Protein AF-A0A0B2VD37-F1 (afdb_monomer_lite)

Foldseek 3Di:
DVVVVVVVVVVVVVVVVVCVVPPCPVVVVVVVVVVVVVVVVLVVVLVVLVVVLVVLCVVQVDDPLPDDLVVQLVPDPCSVVLVVLQVVLVVQCVVDVDPDGDPSSVVSVVVSVVSVVVSSVSSVVSSVCVVPRNVVSVVSNVVVVVVVVVVVVVVVVVVVVVVVVVVVVVVVVVVVVVVVVVVDDPPDDDDD

Organism: Toxocara canis (NCBI:txid6265)

InterPro domains:
  IPR027267 AH/BAR domain superfamily [G3DSA:1.20.1270.60] (1-185)
  IPR027267 AH/BAR domain superfamily [SSF103657] (36-184)
  IPR047165 Rho GTPase-activating protein 17/44/SH3BP1-like [PTHR14130] (9-172)

Structure (mmCIF, N/CA/C/O backbone):
data_AF-A0A0B2VD37-F1
#
_entry.id   AF-A0A0B2VD37-F1
#
loop_
_atom_site.group_PDB
_atom_site.id
_atom_site.type_symbol
_atom_site.label_atom_id
_atom_site.label_alt_id
_atom_site.label_comp_id
_atom_site.label_asym_id
_atom_site.label_entity_id
_atom_site.label_seq_id
_atom_site.pdbx_PDB_ins_code
_atom_site.Cartn_x
_atom_site.Cartn_y
_atom_site.Cartn_z
_atom_site.occupancy
_atom_site.B_iso_or_equiv
_atom_site.auth_seq_id
_atom_site.auth_comp_id
_atom_site.auth_asym_id
_atom_site.auth_atom_id
_atom_site.pdbx_PDB_m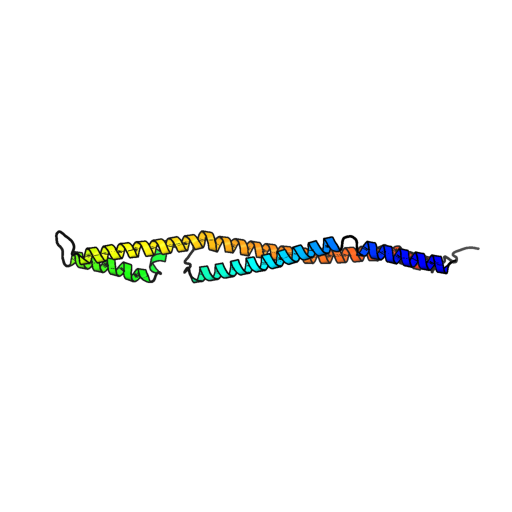odel_num
ATOM 1 N N . MET A 1 1 ? 30.884 21.328 -75.056 1.00 51.38 1 MET A N 1
ATOM 2 C CA . MET A 1 1 ? 29.891 20.364 -74.526 1.00 51.38 1 MET A CA 1
ATOM 3 C C . MET A 1 1 ? 30.209 19.920 -73.095 1.00 51.38 1 MET A C 1
ATOM 5 O O . MET A 1 1 ? 29.293 19.533 -72.379 1.00 51.38 1 MET A O 1
ATOM 9 N N . ASP A 1 2 ? 31.455 20.047 -72.631 1.00 56.50 2 ASP A N 1
ATOM 10 C CA . ASP A 1 2 ? 31.907 19.494 -71.341 1.00 56.50 2 ASP A CA 1
ATOM 11 C C . ASP A 1 2 ? 31.344 20.197 -70.099 1.00 56.50 2 ASP A C 1
ATOM 13 O O . ASP A 1 2 ? 30.906 19.528 -69.167 1.00 56.50 2 ASP A O 1
ATOM 17 N N . LYS A 1 3 ? 31.182 21.528 -70.127 1.00 59.38 3 LYS A N 1
ATOM 18 C CA . LYS A 1 3 ? 30.525 22.281 -69.034 1.00 59.38 3 LYS A CA 1
ATOM 19 C C . LYS A 1 3 ? 29.075 21.845 -68.781 1.00 59.38 3 LYS A C 1
ATOM 21 O O . LYS A 1 3 ? 28.573 21.933 -67.663 1.00 59.38 3 LYS A O 1
ATOM 26 N N . MET A 1 4 ? 28.392 21.368 -69.824 1.00 63.84 4 MET A N 1
ATOM 27 C CA . MET A 1 4 ? 27.010 20.896 -69.734 1.00 63.84 4 MET A CA 1
ATOM 28 C C . MET A 1 4 ? 26.947 19.485 -69.123 1.00 63.84 4 MET A C 1
ATOM 30 O O . MET A 1 4 ? 26.061 19.216 -68.314 1.00 63.84 4 MET A O 1
ATOM 34 N N . LYS A 1 5 ? 27.935 18.625 -69.422 1.00 66.88 5 LYS A N 1
ATOM 35 C CA . LYS A 1 5 ? 28.129 17.314 -68.775 1.00 66.88 5 LYS A CA 1
ATOM 36 C C . LYS A 1 5 ? 28.483 17.444 -67.289 1.00 66.88 5 LYS A C 1
ATOM 38 O O . LYS A 1 5 ? 27.872 16.761 -66.471 1.00 66.88 5 LYS A O 1
ATOM 43 N N . GLU A 1 6 ? 29.390 18.353 -66.926 1.00 72.06 6 GLU A N 1
ATOM 44 C CA . GLU A 1 6 ? 29.749 18.614 -65.522 1.00 72.06 6 GLU A CA 1
ATOM 45 C C . GLU A 1 6 ? 28.565 19.155 -64.708 1.00 72.06 6 GLU A C 1
ATOM 47 O O . GLU A 1 6 ? 28.334 18.736 -63.570 1.00 72.06 6 GLU A O 1
ATOM 52 N N . GLY A 1 7 ? 27.775 20.061 -65.296 1.00 75.62 7 GLY A N 1
ATOM 53 C CA . GLY A 1 7 ? 26.554 20.576 -64.677 1.00 75.62 7 GLY A CA 1
ATOM 54 C C . GLY A 1 7 ? 25.527 19.474 -64.409 1.00 75.62 7 GLY A C 1
ATOM 55 O O . GLY A 1 7 ? 24.930 19.440 -63.331 1.00 75.62 7 GLY A O 1
ATOM 56 N N . LEU A 1 8 ? 25.370 18.537 -65.350 1.00 73.62 8 LEU A N 1
ATOM 57 C CA . LEU A 1 8 ? 24.468 17.394 -65.213 1.00 73.62 8 LEU A CA 1
ATOM 58 C C . LEU A 1 8 ? 24.957 16.401 -64.147 1.00 73.62 8 LEU A C 1
ATOM 60 O O . LEU A 1 8 ? 24.166 15.985 -63.304 1.00 73.62 8 LEU A O 1
ATOM 64 N N . GLN A 1 9 ? 26.257 16.087 -64.117 1.00 75.44 9 GLN A N 1
ATOM 65 C CA . GLN A 1 9 ? 26.857 15.218 -63.096 1.00 75.44 9 GLN A CA 1
ATOM 66 C C . GLN A 1 9 ? 26.748 15.810 -61.687 1.00 75.44 9 GLN A C 1
ATOM 68 O O . GLN A 1 9 ? 26.396 15.098 -60.748 1.00 75.44 9 GLN A O 1
ATOM 73 N N . ARG A 1 10 ? 26.973 17.121 -61.520 1.00 76.62 10 ARG A N 1
ATOM 74 C CA . ARG A 1 10 ? 26.776 17.798 -60.225 1.00 76.62 10 ARG A CA 1
ATOM 75 C C . ARG A 1 10 ? 25.317 17.774 -59.776 1.00 76.62 10 ARG A C 1
ATOM 77 O O . ARG A 1 10 ? 25.055 17.680 -58.579 1.00 76.62 10 ARG A O 1
ATOM 84 N N . ARG A 1 11 ? 24.369 17.872 -60.711 1.00 76.19 11 ARG A N 1
ATOM 85 C CA . ARG A 1 11 ? 22.930 17.806 -60.414 1.00 76.19 11 ARG A CA 1
ATOM 86 C C . ARG A 1 11 ? 22.499 16.384 -60.052 1.00 76.19 11 ARG A C 1
ATOM 88 O O . ARG A 1 11 ? 21.752 16.221 -59.096 1.00 76.19 11 ARG A O 1
ATOM 95 N N . ALA A 1 12 ? 23.028 15.379 -60.750 1.00 75.06 12 ALA A N 1
ATOM 96 C CA . ALA A 1 12 ? 22.807 13.967 -60.453 1.00 75.06 12 ALA A CA 1
ATOM 97 C C . ALA A 1 12 ? 23.378 13.572 -59.080 1.00 75.06 12 ALA A C 1
ATOM 99 O O . ALA A 1 12 ? 22.664 12.957 -58.295 1.00 75.06 12 ALA A O 1
ATOM 100 N N . ARG A 1 13 ? 24.600 14.015 -58.737 1.00 71.75 13 ARG A N 1
ATOM 101 C CA . ARG A 1 13 ? 25.181 13.813 -57.394 1.00 71.75 13 ARG A CA 1
ATOM 102 C C . ARG A 1 13 ? 24.329 14.439 -56.293 1.00 71.75 13 ARG A C 1
ATOM 104 O O . ARG A 1 13 ? 23.979 13.748 -55.348 1.00 71.75 13 ARG A O 1
ATOM 111 N N . ARG A 1 14 ? 23.903 15.698 -56.448 1.00 73.56 14 ARG A N 1
ATOM 112 C CA . ARG A 1 14 ? 23.017 16.351 -55.463 1.00 73.56 14 ARG A CA 1
ATOM 113 C C . ARG A 1 14 ? 21.659 15.667 -55.338 1.00 73.56 14 ARG A C 1
ATOM 115 O O . ARG A 1 14 ? 21.093 15.616 -54.255 1.00 73.56 14 ARG A O 1
ATOM 122 N N . MET A 1 15 ? 21.116 15.150 -56.438 1.00 73.06 15 MET A N 1
ATOM 123 C CA . MET A 1 15 ? 19.856 14.408 -56.418 1.00 73.06 15 MET A CA 1
ATOM 124 C C . MET A 1 15 ? 20.016 13.054 -55.715 1.00 73.06 15 MET A C 1
ATOM 126 O O . MET A 1 15 ? 19.139 12.667 -54.951 1.00 73.06 15 MET A O 1
ATOM 130 N N . GLN A 1 16 ? 21.151 12.378 -55.908 1.00 68.31 16 GLN A N 1
ATOM 131 C CA . GLN A 1 16 ? 21.504 11.145 -55.207 1.00 68.31 16 GLN A CA 1
ATOM 132 C C . GLN A 1 16 ? 21.735 11.385 -53.707 1.00 68.31 16 GLN A C 1
ATOM 134 O O . GLN A 1 16 ? 21.207 10.634 -52.895 1.00 68.31 16 GLN A O 1
ATOM 139 N N . GLU A 1 17 ? 22.442 12.455 -53.333 1.00 68.62 17 GLU A N 1
ATOM 140 C CA . GLU A 1 17 ? 22.625 12.881 -51.938 1.00 68.62 17 GLU A CA 1
ATOM 141 C C . GLU A 1 17 ? 21.284 13.235 -51.283 1.00 68.62 17 GLU A C 1
ATOM 143 O O . GLU A 1 17 ? 21.004 12.780 -50.178 1.00 68.62 17 GLU A O 1
ATOM 148 N N . ASN A 1 18 ? 20.413 13.970 -51.982 1.00 64.88 18 ASN A N 1
ATOM 149 C CA . ASN A 1 18 ? 19.078 14.300 -51.484 1.00 64.88 18 ASN A CA 1
ATOM 150 C C . ASN A 1 18 ? 18.202 13.056 -51.328 1.00 64.88 18 ASN A C 1
ATOM 152 O O . ASN A 1 18 ? 17.505 12.953 -50.328 1.00 64.88 18 ASN A O 1
ATOM 156 N N . LEU A 1 19 ? 18.232 12.103 -52.265 1.00 58.97 19 LEU A N 1
ATOM 157 C CA . LEU A 1 19 ? 17.493 10.838 -52.154 1.00 58.97 19 LEU A CA 1
ATOM 158 C C . LEU A 1 19 ? 18.032 9.970 -51.009 1.00 58.97 19 LEU A C 1
ATOM 160 O O . LEU A 1 19 ? 17.251 9.438 -50.228 1.00 58.97 19 LEU A O 1
ATOM 164 N N . GLN A 1 20 ? 19.354 9.886 -50.840 1.00 60.81 20 GLN A N 1
ATOM 165 C CA . GLN A 1 20 ? 19.972 9.185 -49.709 1.00 60.81 20 GLN A CA 1
ATOM 166 C C . GLN A 1 20 ? 19.675 9.855 -48.363 1.00 60.81 20 GLN A C 1
ATOM 168 O O . GLN A 1 20 ? 19.572 9.165 -47.352 1.00 60.81 20 GLN A O 1
ATOM 173 N N . GLN A 1 21 ? 19.529 11.183 -48.338 1.00 57.88 21 GLN A N 1
ATOM 174 C CA . GLN A 1 21 ? 19.142 11.916 -47.138 1.00 57.88 21 GLN A CA 1
ATOM 175 C C . GLN A 1 21 ? 17.639 11.850 -46.871 1.00 57.88 21 GLN A C 1
ATOM 177 O O . GLN A 1 21 ? 17.259 11.820 -45.719 1.00 57.88 21 GLN A O 1
ATOM 182 N N . SER A 1 22 ? 16.763 11.831 -47.873 1.00 52.03 22 SER A N 1
ATOM 183 C CA . SER A 1 22 ? 15.310 11.947 -47.653 1.00 52.03 22 SER A CA 1
ATOM 184 C C . SER A 1 22 ? 14.589 10.609 -47.479 1.00 52.03 22 SER A C 1
ATOM 186 O O . SER A 1 22 ? 13.549 10.566 -46.819 1.00 52.03 22 SER A O 1
ATOM 188 N N . VAL A 1 23 ? 15.138 9.507 -47.994 1.00 49.72 23 VAL A N 1
ATOM 189 C CA . VAL A 1 23 ? 14.535 8.175 -47.845 1.00 49.72 23 VAL A CA 1
ATOM 190 C C . VAL A 1 23 ? 14.785 7.643 -46.427 1.00 49.72 23 VAL A C 1
ATOM 192 O O . VAL A 1 23 ? 15.924 7.451 -46.008 1.00 49.72 23 VAL A O 1
ATOM 195 N N . GLY A 1 24 ? 13.707 7.426 -45.668 1.00 54.00 24 GLY A N 1
ATOM 196 C CA . GLY A 1 24 ? 13.746 6.870 -44.308 1.00 54.00 24 GLY A CA 1
ATOM 197 C C . GLY A 1 24 ? 13.957 7.883 -43.172 1.00 54.00 24 GLY A C 1
ATOM 198 O O . GLY A 1 24 ? 13.904 7.493 -42.008 1.00 54.00 24 GLY A O 1
ATOM 199 N N . LEU A 1 25 ? 14.158 9.182 -43.450 1.00 55.78 25 LEU A N 1
ATOM 200 C CA . LEU A 1 25 ? 14.232 10.204 -42.389 1.00 55.78 25 LEU A CA 1
ATOM 201 C C . LEU A 1 25 ? 12.874 10.518 -41.758 1.00 55.78 25 LEU A C 1
ATOM 203 O O . LEU A 1 25 ? 12.840 10.818 -40.569 1.00 55.78 25 LEU A O 1
ATOM 207 N N . SER A 1 26 ? 11.779 10.462 -42.525 1.00 57.00 26 SER A N 1
ATOM 208 C CA . SER A 1 26 ? 10.432 10.661 -41.969 1.00 57.00 26 SER A CA 1
ATOM 209 C C . SER A 1 26 ? 10.094 9.538 -40.995 1.00 57.00 26 SER A C 1
ATOM 211 O O . SER A 1 26 ? 9.828 9.807 -39.833 1.00 57.00 26 SER A O 1
ATOM 213 N N . GLU A 1 27 ? 10.246 8.286 -41.432 1.00 57.00 27 GLU A N 1
ATOM 214 C CA . GLU A 1 27 ? 10.003 7.099 -40.605 1.00 57.00 27 GLU A CA 1
ATOM 215 C C . GLU A 1 27 ? 10.907 7.084 -39.365 1.00 57.00 27 GLU A C 1
ATOM 217 O O . GLU A 1 27 ? 10.419 6.933 -38.251 1.00 57.00 27 GLU A O 1
ATOM 222 N N . ARG A 1 28 ? 12.208 7.378 -39.512 1.00 60.75 28 ARG A N 1
ATOM 223 C CA . ARG A 1 28 ? 13.121 7.506 -38.361 1.00 60.75 28 ARG A CA 1
ATOM 224 C C . ARG A 1 28 ? 12.754 8.644 -37.415 1.00 60.75 28 ARG A C 1
ATOM 226 O O . ARG A 1 28 ? 12.960 8.517 -36.211 1.00 60.75 28 ARG A O 1
ATOM 233 N N . LYS A 1 29 ? 12.279 9.779 -37.931 1.00 60.25 29 LYS A N 1
ATOM 234 C CA . LYS A 1 29 ? 11.853 10.915 -37.104 1.00 60.25 29 LYS A CA 1
ATOM 235 C C . LYS A 1 29 ? 10.589 10.559 -36.325 1.00 60.25 29 LYS A C 1
ATOM 237 O O . LYS A 1 29 ? 10.533 10.861 -35.136 1.00 60.25 29 LYS A O 1
ATOM 242 N N . ASP A 1 30 ? 9.641 9.883 -36.962 1.00 64.00 30 ASP A N 1
ATOM 243 C CA . ASP A 1 30 ? 8.397 9.428 -36.343 1.00 64.00 30 ASP A CA 1
ATOM 244 C C . ASP A 1 30 ? 8.670 8.345 -35.282 1.00 64.00 30 ASP A C 1
ATOM 246 O O . ASP A 1 30 ? 8.149 8.417 -34.167 1.00 64.00 30 ASP A O 1
ATOM 250 N N . GLU A 1 31 ? 9.577 7.404 -35.559 1.00 66.62 31 GLU A N 1
ATOM 251 C CA . GLU A 1 31 ? 10.056 6.406 -34.593 1.00 66.62 31 GLU A CA 1
ATOM 252 C C . GLU A 1 31 ? 10.759 7.057 -33.390 1.00 66.62 31 GLU A C 1
ATOM 254 O O . GLU A 1 31 ? 10.464 6.729 -32.239 1.00 66.62 31 GLU A O 1
ATOM 259 N N . LEU A 1 32 ? 11.651 8.026 -33.622 1.00 64.62 32 LEU A N 1
ATOM 260 C CA . LEU A 1 32 ? 12.377 8.717 -32.552 1.00 64.62 32 LEU A CA 1
ATOM 261 C C . LEU A 1 32 ? 11.443 9.585 -31.689 1.00 64.62 32 LEU A C 1
ATOM 263 O O . LEU A 1 32 ? 11.594 9.654 -30.464 1.00 64.62 32 LEU A O 1
ATOM 267 N N . GLN A 1 33 ? 10.452 10.228 -32.310 1.00 67.81 33 GLN A N 1
ATOM 268 C CA . GLN A 1 33 ? 9.399 10.961 -31.605 1.00 67.81 33 GLN A CA 1
ATOM 269 C C . GLN A 1 33 ? 8.504 10.018 -30.792 1.00 67.81 33 GLN A C 1
ATOM 271 O O . GLN A 1 33 ? 8.191 10.328 -29.641 1.00 67.81 33 GLN A O 1
ATOM 276 N N . SER A 1 34 ? 8.159 8.849 -31.336 1.00 73.25 34 SER A N 1
ATOM 277 C CA . SER A 1 34 ? 7.401 7.805 -30.636 1.00 73.25 34 SER A CA 1
ATOM 278 C C . SER A 1 34 ? 8.131 7.318 -29.378 1.00 73.25 34 SER A C 1
ATOM 280 O O . SER A 1 34 ? 7.551 7.296 -28.289 1.00 73.25 34 SER A O 1
ATOM 282 N N . VAL A 1 35 ? 9.436 7.040 -29.482 1.00 79.81 35 VAL A N 1
ATOM 283 C CA . VAL A 1 35 ? 10.278 6.673 -28.330 1.00 79.81 35 VAL A CA 1
ATOM 284 C C . VAL A 1 35 ? 10.313 7.798 -27.296 1.00 79.81 35 VAL A C 1
ATOM 286 O O . VAL A 1 35 ? 10.091 7.553 -26.112 1.00 79.81 35 VAL A O 1
ATOM 289 N N . THR A 1 36 ? 10.503 9.045 -27.730 1.00 81.88 36 THR A N 1
ATOM 290 C CA . THR A 1 36 ? 10.520 10.210 -26.827 1.00 81.88 36 THR A CA 1
ATOM 291 C C . THR A 1 36 ? 9.199 10.358 -26.064 1.00 81.88 36 THR A C 1
ATOM 293 O O . THR A 1 36 ? 9.193 10.600 -24.856 1.00 81.88 36 THR A O 1
ATOM 296 N N . HIS A 1 37 ? 8.066 10.165 -26.741 1.00 85.44 37 HIS A N 1
ATOM 297 C CA . HIS A 1 37 ? 6.747 10.214 -26.115 1.00 85.44 37 HIS A CA 1
ATOM 298 C C . HIS A 1 37 ? 6.551 9.080 -25.094 1.00 85.44 37 HIS A C 1
ATOM 300 O O . HIS A 1 37 ? 6.043 9.313 -23.994 1.00 85.44 37 HIS A O 1
ATOM 306 N N . LEU A 1 38 ? 6.993 7.858 -25.415 1.00 86.62 38 LEU A N 1
ATOM 307 C CA . LEU A 1 38 ? 6.954 6.723 -24.489 1.00 86.62 38 LEU A CA 1
ATOM 308 C C . LEU A 1 38 ? 7.813 6.967 -23.244 1.00 86.62 38 LEU A C 1
ATOM 310 O O . LEU A 1 38 ? 7.380 6.655 -22.134 1.00 86.62 38 LEU A O 1
ATOM 314 N N . GLU A 1 39 ? 8.988 7.570 -23.406 1.00 86.38 39 GLU A N 1
ATOM 315 C CA . GLU A 1 39 ? 9.869 7.919 -22.291 1.00 86.38 39 GLU A CA 1
ATOM 316 C C . GLU A 1 39 ? 9.241 8.960 -21.365 1.00 86.38 39 GLU A C 1
ATOM 318 O O . GLU A 1 39 ? 9.215 8.767 -20.148 1.00 86.38 39 GLU A O 1
ATOM 323 N N . GLN A 1 40 ? 8.670 10.026 -21.927 1.00 88.94 40 GLN A N 1
ATOM 324 C CA . GLN A 1 40 ? 7.964 11.043 -21.147 1.00 88.94 40 GLN A CA 1
ATOM 325 C C . GLN A 1 40 ? 6.752 10.456 -20.417 1.00 88.94 40 GLN A C 1
ATOM 327 O O . GLN A 1 40 ? 6.522 10.759 -19.243 1.00 88.94 40 GLN A O 1
ATOM 332 N N . ARG A 1 41 ? 5.980 9.589 -21.086 1.00 91.38 41 ARG A N 1
ATOM 333 C CA . ARG A 1 41 ? 4.852 8.886 -20.465 1.00 91.38 41 ARG A CA 1
ATOM 334 C C . ARG A 1 41 ? 5.326 8.036 -19.291 1.00 91.38 41 ARG A C 1
ATOM 336 O O . ARG A 1 41 ? 4.742 8.123 -18.213 1.00 91.38 41 ARG A O 1
ATOM 343 N N . ASN A 1 42 ? 6.394 7.262 -19.480 1.00 90.69 42 ASN A N 1
ATOM 344 C CA . ASN A 1 42 ? 6.941 6.413 -18.431 1.00 90.69 42 ASN A CA 1
ATOM 345 C C . ASN A 1 42 ? 7.426 7.242 -17.231 1.00 90.69 42 ASN A C 1
ATOM 347 O O . ASN A 1 42 ? 7.069 6.940 -16.097 1.00 90.69 42 ASN A O 1
ATOM 351 N N . GLN A 1 43 ? 8.136 8.351 -17.461 1.00 91.62 43 GLN A N 1
ATOM 352 C CA . GLN A 1 43 ? 8.562 9.255 -16.384 1.00 91.62 43 GLN A CA 1
ATOM 353 C C . GLN A 1 43 ? 7.381 9.776 -15.555 1.00 91.62 43 GLN A C 1
ATOM 355 O O . GLN A 1 43 ? 7.443 9.761 -14.325 1.00 91.62 43 GLN A O 1
ATOM 360 N N . LYS A 1 44 ? 6.283 10.184 -16.206 1.00 95.31 44 LYS A N 1
ATOM 361 C CA . LYS A 1 44 ? 5.067 10.628 -15.505 1.00 95.31 44 LYS A CA 1
ATOM 362 C C . LYS A 1 44 ? 4.427 9.504 -14.691 1.00 95.31 44 LYS A C 1
ATOM 364 O O . LYS A 1 44 ? 4.045 9.734 -13.547 1.00 95.31 44 LYS A O 1
ATOM 369 N N . MET A 1 45 ? 4.338 8.297 -15.252 1.00 95.00 45 MET A N 1
ATOM 370 C CA . MET A 1 45 ? 3.796 7.128 -14.549 1.00 95.00 45 MET A CA 1
ATOM 371 C C . MET A 1 45 ? 4.630 6.783 -13.313 1.00 95.00 45 MET A C 1
ATOM 373 O O . MET A 1 45 ? 4.085 6.602 -12.230 1.00 95.00 45 MET A O 1
ATOM 377 N N . VAL A 1 46 ? 5.955 6.763 -13.448 1.00 94.56 46 VAL A N 1
ATOM 378 C CA . VAL A 1 46 ? 6.885 6.470 -12.349 1.00 94.56 46 VAL A CA 1
ATOM 379 C C . VAL A 1 46 ? 6.796 7.525 -11.252 1.00 94.56 46 VAL A C 1
ATOM 381 O O . VAL A 1 46 ? 6.772 7.177 -10.073 1.00 94.56 46 VAL A O 1
ATOM 384 N N . ALA A 1 47 ? 6.718 8.807 -11.618 1.00 95.31 47 ALA A N 1
ATOM 385 C CA . ALA A 1 47 ? 6.533 9.888 -10.656 1.00 95.31 47 ALA A CA 1
ATOM 386 C C . ALA A 1 47 ? 5.209 9.742 -9.892 1.00 95.31 47 ALA A C 1
ATOM 388 O O . ALA A 1 47 ? 5.197 9.853 -8.668 1.00 95.31 47 ALA A O 1
ATOM 389 N N . ALA A 1 48 ? 4.113 9.431 -10.592 1.00 96.56 48 ALA A N 1
ATOM 390 C CA . ALA A 1 48 ? 2.820 9.181 -9.963 1.00 96.56 48 ALA A CA 1
ATOM 391 C C . ALA A 1 48 ? 2.891 8.004 -8.978 1.00 96.56 48 ALA A C 1
ATOM 393 O O . ALA A 1 48 ? 2.513 8.163 -7.822 1.00 96.56 48 ALA A O 1
ATOM 394 N N . VAL A 1 49 ? 3.460 6.867 -9.395 1.00 96.31 49 VAL A N 1
ATOM 395 C CA . VAL A 1 49 ? 3.625 5.677 -8.542 1.00 96.31 49 VAL A CA 1
ATOM 396 C C . VAL A 1 49 ? 4.441 5.993 -7.287 1.00 96.31 49 VAL A C 1
ATOM 398 O O . VAL A 1 49 ? 4.009 5.664 -6.184 1.00 96.31 49 VAL A O 1
ATOM 401 N N . LYS A 1 50 ? 5.588 6.670 -7.428 1.00 95.00 50 LYS A N 1
ATOM 402 C CA . LYS A 1 50 ? 6.440 7.056 -6.289 1.00 95.00 50 LYS A CA 1
ATOM 403 C C . LYS A 1 50 ? 5.709 7.989 -5.323 1.00 95.00 50 LYS A C 1
ATOM 405 O O . LYS A 1 50 ? 5.734 7.757 -4.117 1.00 95.00 50 LYS A O 1
ATOM 410 N N . ASN A 1 51 ? 5.021 9.003 -5.845 1.00 95.38 51 ASN A N 1
ATOM 411 C CA . ASN A 1 51 ? 4.273 9.956 -5.026 1.00 95.38 51 ASN A CA 1
ATOM 412 C C . ASN A 1 51 ? 3.126 9.273 -4.274 1.00 95.38 51 ASN A C 1
ATOM 414 O O . ASN A 1 51 ? 2.959 9.483 -3.074 1.00 95.38 51 ASN A O 1
ATOM 418 N N . THR A 1 52 ? 2.352 8.421 -4.950 1.00 94.38 52 THR A N 1
ATOM 419 C CA . THR A 1 52 ? 1.260 7.683 -4.308 1.00 94.38 52 THR A CA 1
ATOM 420 C C . THR A 1 52 ? 1.795 6.716 -3.256 1.00 94.38 52 THR A C 1
ATOM 422 O O . THR A 1 52 ? 1.252 6.675 -2.155 1.00 94.38 52 THR A O 1
ATOM 425 N N . GLN A 1 53 ? 2.877 5.984 -3.541 1.00 93.12 53 GLN A N 1
ATOM 426 C CA . GLN A 1 53 ? 3.506 5.092 -2.566 1.00 93.12 53 GLN A CA 1
ATOM 427 C C . GLN A 1 53 ? 3.948 5.848 -1.303 1.00 93.12 53 GLN A C 1
ATOM 429 O O . GLN A 1 53 ? 3.630 5.411 -0.198 1.00 93.12 53 GLN A O 1
ATOM 434 N N . GLN A 1 54 ? 4.611 6.998 -1.457 1.00 91.69 54 GLN A N 1
ATOM 435 C CA . GLN A 1 54 ? 5.065 7.825 -0.335 1.00 91.69 54 GLN A CA 1
ATOM 436 C C . GLN A 1 54 ? 3.895 8.359 0.507 1.00 91.69 54 GLN A C 1
ATOM 438 O O . GLN A 1 54 ? 3.943 8.344 1.740 1.00 91.69 54 GLN A O 1
ATOM 443 N N . ASN A 1 55 ? 2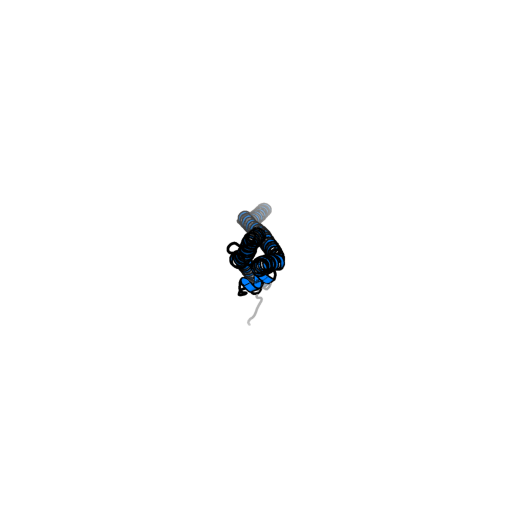.823 8.809 -0.149 1.00 92.44 55 ASN A N 1
ATOM 444 C CA . ASN A 1 55 ? 1.628 9.289 0.541 1.00 92.44 55 ASN A CA 1
ATOM 445 C C . ASN A 1 55 ? 0.959 8.160 1.335 1.00 92.44 55 ASN A C 1
ATOM 447 O O . ASN A 1 55 ? 0.645 8.338 2.510 1.00 92.44 55 ASN A O 1
ATOM 451 N N . LEU A 1 56 ? 0.814 6.972 0.739 1.00 90.62 56 LEU A N 1
ATOM 452 C CA . LEU A 1 56 ? 0.250 5.804 1.420 1.00 90.62 56 LEU A CA 1
ATOM 453 C C . LEU A 1 56 ? 1.091 5.371 2.624 1.00 90.62 56 LEU A C 1
ATOM 455 O O . LEU A 1 56 ? 0.530 5.101 3.681 1.00 90.62 56 LEU A O 1
ATOM 459 N N . GLN A 1 57 ? 2.421 5.371 2.505 1.00 87.69 57 GLN A N 1
ATOM 460 C CA . GLN A 1 57 ? 3.329 5.070 3.622 1.00 87.69 57 GLN A CA 1
ATOM 461 C C . GLN A 1 57 ? 3.241 6.092 4.764 1.00 87.69 57 GLN A C 1
ATOM 463 O O . GLN A 1 57 ? 3.563 5.772 5.904 1.00 87.69 57 GLN A O 1
ATOM 468 N N . THR A 1 58 ? 2.804 7.317 4.470 1.00 87.12 58 THR A N 1
ATOM 469 C CA . THR A 1 58 ? 2.585 8.363 5.478 1.00 87.12 58 THR A CA 1
ATOM 470 C C . THR A 1 58 ? 1.240 8.176 6.184 1.00 87.12 58 THR A C 1
ATOM 472 O O . THR A 1 58 ? 1.138 8.363 7.395 1.00 87.12 58 THR A O 1
ATOM 475 N N . CYS A 1 59 ? 0.205 7.779 5.438 1.00 84.50 59 CYS A N 1
ATOM 476 C CA . CYS A 1 59 ? -1.133 7.511 5.970 1.00 84.50 59 CYS A CA 1
ATOM 477 C C . CYS A 1 59 ? -1.211 6.197 6.761 1.00 84.50 59 CYS A C 1
ATOM 479 O O . CYS A 1 59 ? -2.018 6.079 7.684 1.00 84.50 59 CYS A O 1
ATOM 481 N N . ILE A 1 60 ? -0.394 5.211 6.395 1.00 85.62 60 ILE A N 1
ATOM 482 C CA . ILE A 1 60 ? -0.382 3.881 6.994 1.00 85.62 60 ILE A CA 1
ATOM 483 C C . ILE A 1 60 ? 0.867 3.763 7.854 1.00 85.62 60 ILE A C 1
ATOM 485 O O . ILE A 1 60 ? 1.980 3.647 7.337 1.00 85.62 60 ILE A O 1
ATOM 489 N N . ARG A 1 61 ? 0.689 3.768 9.182 1.00 70.06 61 ARG A N 1
ATOM 490 C CA . ARG A 1 61 ? 1.778 3.522 10.140 1.00 70.06 61 ARG A CA 1
ATOM 491 C C . ARG A 1 61 ? 2.255 2.081 9.994 1.00 70.06 61 ARG A C 1
ATOM 493 O O . ARG A 1 61 ? 1.813 1.184 10.710 1.00 70.06 61 ARG A O 1
ATOM 500 N N . SER A 1 62 ? 3.161 1.887 9.047 1.00 64.50 62 SER A N 1
ATOM 501 C CA . SER A 1 62 ? 3.636 0.576 8.637 1.00 64.50 62 SER A CA 1
ATOM 502 C C . SER A 1 62 ? 4.401 -0.062 9.797 1.00 64.50 62 SER A C 1
ATOM 504 O O . SER A 1 62 ? 5.454 0.418 10.222 1.00 64.50 62 SER A O 1
ATOM 506 N N . GLY A 1 63 ? 3.824 -1.119 10.368 1.00 65.75 63 GLY A N 1
ATOM 507 C CA . GLY A 1 63 ? 4.505 -1.996 11.317 1.00 65.75 63 GLY A CA 1
ATOM 508 C C . GLY A 1 63 ? 5.425 -2.979 10.594 1.00 65.75 63 GLY A C 1
ATOM 509 O O . GLY A 1 63 ? 5.657 -2.877 9.391 1.00 65.75 63 GLY A O 1
ATOM 510 N N . SER A 1 64 ? 5.921 -3.993 11.303 1.00 69.81 64 SER A N 1
ATOM 511 C CA . SER A 1 64 ? 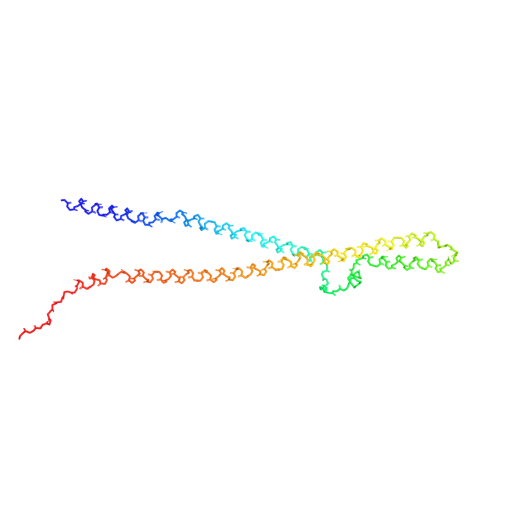6.541 -5.122 10.593 1.00 69.81 64 SER A CA 1
ATOM 512 C C . SER A 1 64 ? 5.491 -5.783 9.688 1.00 69.81 64 SER A C 1
ATOM 514 O O . SER A 1 64 ? 4.333 -5.924 10.096 1.00 69.81 64 SER A O 1
ATOM 516 N N . LYS A 1 65 ? 5.871 -6.205 8.471 1.00 68.44 65 LYS A N 1
ATOM 517 C CA . LYS A 1 65 ? 4.954 -6.846 7.501 1.00 68.44 65 LYS A CA 1
ATOM 518 C C . LYS A 1 65 ? 4.193 -8.043 8.089 1.00 68.44 65 LYS A C 1
ATOM 520 O O . LYS A 1 65 ? 3.065 -8.296 7.692 1.00 68.44 65 LYS A O 1
ATOM 525 N N . ASN A 1 66 ? 4.783 -8.720 9.075 1.00 75.31 66 ASN A N 1
ATOM 526 C CA . ASN A 1 66 ? 4.209 -9.894 9.743 1.00 75.31 66 ASN A CA 1
ATOM 527 C C . ASN A 1 66 ? 3.736 -9.602 11.173 1.00 75.31 66 ASN A C 1
ATOM 529 O O . ASN A 1 66 ? 3.607 -10.504 11.998 1.00 75.31 66 ASN A O 1
ATOM 533 N N . GLU A 1 67 ? 3.553 -8.332 11.517 1.00 84.31 67 GLU A N 1
ATOM 534 C CA . GLU A 1 67 ? 3.088 -7.965 12.843 1.00 84.31 67 GLU A CA 1
ATOM 535 C C . GLU A 1 67 ? 1.618 -8.348 13.040 1.00 84.31 67 GLU A C 1
ATOM 537 O O . GLU A 1 67 ? 0.765 -7.985 12.230 1.00 84.31 67 GLU A O 1
ATOM 542 N N . ALA A 1 68 ? 1.335 -9.051 14.139 1.00 89.12 68 ALA A N 1
ATOM 543 C CA . ALA A 1 68 ? -0.010 -9.478 14.503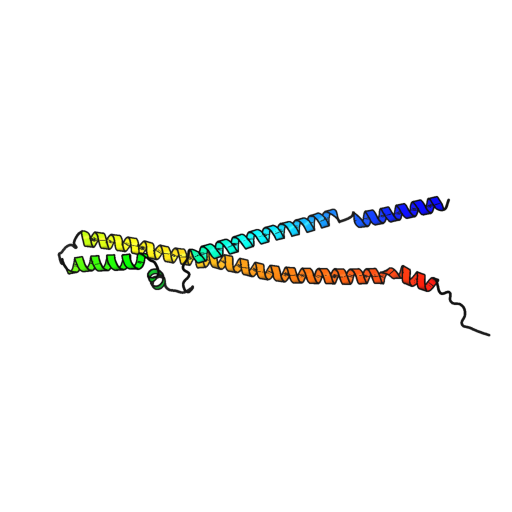 1.00 89.12 68 ALA A CA 1
ATOM 544 C C . ALA A 1 68 ? -0.970 -8.288 14.672 1.00 89.12 68 ALA A C 1
ATOM 546 O O . ALA A 1 68 ? -0.581 -7.229 15.180 1.00 89.12 68 ALA A O 1
ATOM 547 N N . VAL A 1 69 ? -2.240 -8.501 14.310 1.00 90.44 69 VAL A N 1
ATOM 548 C CA . VAL A 1 69 ? -3.309 -7.489 14.359 1.00 90.44 69 VAL A CA 1
ATOM 549 C C . VAL A 1 69 ? -3.403 -6.849 15.744 1.00 90.44 69 VAL A C 1
ATOM 551 O O . VAL A 1 69 ? -3.364 -5.626 15.857 1.00 90.44 69 VAL A O 1
ATOM 554 N N . ASP A 1 70 ? -3.400 -7.648 16.813 1.00 90.75 70 ASP A N 1
ATOM 555 C CA . ASP A 1 70 ? -3.479 -7.143 18.192 1.00 90.75 70 ASP A CA 1
ATOM 556 C C . ASP A 1 70 ? -2.333 -6.210 18.571 1.00 90.75 70 ASP A C 1
ATOM 558 O O . ASP A 1 70 ? -2.520 -5.251 19.322 1.00 90.75 70 ASP A O 1
ATOM 562 N N . LYS A 1 71 ? -1.135 -6.459 18.040 1.00 92.00 71 LYS A N 1
ATOM 563 C CA . LYS A 1 71 ? 0.025 -5.614 18.313 1.00 92.00 71 LYS A CA 1
ATOM 564 C C . LYS A 1 71 ? -0.052 -4.294 17.542 1.00 92.00 71 LYS A C 1
ATOM 566 O O . LYS A 1 71 ? 0.358 -3.264 18.073 1.00 92.00 71 LYS A O 1
ATOM 571 N N . ARG A 1 72 ? -0.621 -4.304 16.331 1.00 91.88 72 ARG A N 1
ATOM 572 C CA . ARG A 1 72 ? -0.889 -3.086 15.550 1.00 91.88 72 ARG A CA 1
ATOM 573 C C . ARG A 1 72 ? -2.023 -2.254 16.157 1.00 91.88 72 ARG A C 1
ATOM 575 O O . ARG A 1 72 ? -1.849 -1.045 16.283 1.00 91.88 72 ARG A O 1
ATOM 582 N N . LYS A 1 73 ? -3.111 -2.886 16.626 1.00 93.06 73 LYS A N 1
ATOM 583 C CA . LYS A 1 73 ? -4.234 -2.206 17.307 1.00 93.06 73 LYS A CA 1
ATOM 584 C C . LYS A 1 73 ? -3.746 -1.325 18.459 1.00 93.06 73 LYS A C 1
ATOM 586 O O . LYS A 1 73 ? -4.153 -0.176 18.547 1.00 93.06 73 LYS A O 1
ATOM 591 N N . ARG A 1 74 ? -2.781 -1.803 19.258 1.00 93.00 74 ARG A N 1
ATOM 592 C CA . ARG A 1 74 ? -2.173 -1.059 20.386 1.00 93.00 74 ARG A CA 1
ATOM 593 C C . ARG A 1 74 ? -1.517 0.278 20.018 1.00 93.00 74 ARG A C 1
ATOM 595 O O . ARG A 1 74 ? -1.233 1.068 20.910 1.00 93.00 74 ARG A O 1
ATOM 602 N N . ARG A 1 75 ? -1.219 0.522 18.738 1.00 90.81 75 ARG A N 1
ATOM 603 C CA . ARG A 1 75 ? -0.583 1.762 18.253 1.00 90.81 75 ARG A CA 1
ATOM 604 C C . ARG A 1 75 ? -1.584 2.787 17.721 1.00 90.81 75 ARG A C 1
ATOM 606 O O . ARG A 1 75 ? -1.175 3.897 17.367 1.00 90.81 75 ARG A O 1
ATOM 613 N N . LEU A 1 76 ? -2.849 2.395 17.594 1.00 91.94 76 LEU A N 1
ATOM 614 C CA . LEU A 1 76 ? -3.925 3.282 17.178 1.00 91.94 76 LEU A CA 1
ATOM 615 C C . LEU A 1 76 ? -4.350 4.144 18.365 1.00 91.94 76 LEU A C 1
ATOM 617 O O . LEU A 1 76 ? -4.416 3.676 19.499 1.00 91.94 76 LEU A O 1
ATOM 621 N N . GLU A 1 77 ? -4.635 5.413 18.100 1.00 91.94 77 GLU A N 1
ATOM 622 C CA . GLU A 1 77 ? -4.991 6.392 19.135 1.00 91.94 77 GLU A CA 1
ATOM 623 C C . GLU A 1 77 ? -6.290 6.017 19.873 1.00 91.94 77 GLU A C 1
ATOM 625 O O . GLU A 1 77 ? -6.405 6.247 21.074 1.00 91.94 77 GLU A O 1
ATOM 630 N N . GLN A 1 78 ? -7.229 5.347 19.193 1.00 94.31 78 GLN A N 1
ATOM 631 C CA . GLN A 1 78 ? -8.497 4.894 19.772 1.00 94.31 78 GLN A CA 1
ATOM 632 C C . GLN A 1 78 ? -8.340 3.667 20.687 1.00 94.31 78 GLN A C 1
ATOM 634 O O . GLN A 1 78 ? -9.282 3.304 21.388 1.00 94.31 78 GLN A O 1
ATOM 639 N N . PHE A 1 79 ? -7.168 3.021 20.716 1.00 96.62 79 PHE A N 1
ATOM 640 C CA . PHE A 1 79 ? -6.950 1.824 21.530 1.00 96.62 79 PHE A CA 1
ATOM 641 C C . PHE A 1 79 ? -7.100 2.099 23.028 1.00 96.62 79 PHE A C 1
ATOM 643 O O . PHE A 1 79 ? -7.681 1.286 23.742 1.00 96.62 79 PHE A O 1
ATOM 650 N N . GLY A 1 80 ? -6.626 3.258 23.497 1.00 97.31 80 GLY A N 1
ATOM 651 C CA . GLY A 1 80 ? -6.782 3.656 24.898 1.00 97.31 80 GLY A CA 1
ATOM 652 C C . GLY A 1 80 ? -8.252 3.803 25.294 1.00 97.31 80 GLY A C 1
ATOM 653 O O . GLY A 1 80 ? -8.663 3.271 26.320 1.00 97.31 80 GLY A O 1
ATOM 654 N N . LEU A 1 81 ? -9.059 4.434 24.432 1.00 97.69 81 LEU A N 1
ATOM 655 C CA . LEU A 1 81 ? -10.504 4.561 24.633 1.00 97.69 81 LEU A CA 1
ATOM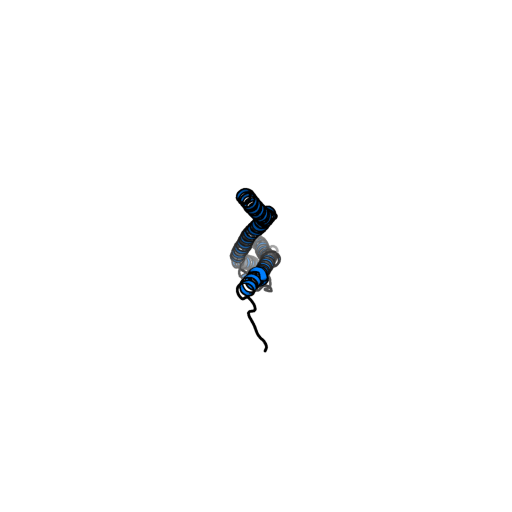 656 C C . LEU A 1 81 ? -11.184 3.188 24.678 1.00 97.69 81 LEU A C 1
ATOM 658 O O . LEU A 1 81 ? -11.985 2.931 25.568 1.00 97.69 81 LEU A O 1
ATOM 662 N N . TRP A 1 82 ? -10.841 2.292 23.749 1.00 98.12 82 TRP A N 1
ATOM 663 C CA . TRP A 1 82 ? -11.369 0.928 23.738 1.00 98.12 82 TRP A CA 1
ATOM 664 C C . TRP A 1 82 ? -11.097 0.193 25.055 1.00 98.12 82 TRP A C 1
ATOM 666 O O . TRP A 1 82 ? -12.014 -0.385 25.633 1.00 98.12 82 TRP A O 1
ATOM 676 N N . GLN A 1 83 ? -9.858 0.247 25.557 1.00 97.88 83 GLN A N 1
ATOM 677 C CA . GLN A 1 83 ? -9.507 -0.385 26.831 1.00 97.88 83 GLN A CA 1
ATOM 678 C C . GLN A 1 83 ? -10.255 0.235 28.010 1.00 97.88 83 GLN A C 1
ATOM 680 O O . GLN A 1 83 ? -10.732 -0.500 28.870 1.00 97.88 83 GLN A O 1
ATOM 685 N N . GLN A 1 84 ? -10.365 1.565 28.035 1.00 98.19 84 GLN A N 1
ATOM 686 C CA . GLN A 1 84 ? -11.073 2.281 29.088 1.00 98.19 84 GLN A CA 1
ATOM 687 C C . GLN A 1 84 ? -12.554 1.893 29.131 1.00 98.19 84 GLN A C 1
ATOM 689 O O . GLN A 1 84 ? -13.046 1.528 30.188 1.00 98.19 84 GLN A O 1
ATOM 694 N N . LEU A 1 85 ? -13.249 1.890 27.989 1.00 98.12 85 LEU A N 1
ATOM 695 C CA . LEU A 1 85 ? -14.672 1.537 27.924 1.00 98.12 85 LEU A CA 1
ATOM 696 C C . LEU A 1 85 ? -14.944 0.123 28.457 1.00 98.12 85 LEU A C 1
ATOM 698 O O . LEU A 1 85 ? -15.910 -0.088 29.185 1.00 98.12 85 LEU A O 1
ATOM 702 N N . GLN A 1 86 ? -14.075 -0.835 28.122 1.00 97.00 86 GLN A N 1
ATOM 703 C CA . GLN A 1 86 ? -14.191 -2.218 28.590 1.00 97.00 86 GLN A CA 1
ATOM 704 C C . GLN A 1 86 ? -13.899 -2.350 30.092 1.00 97.00 86 GLN A C 1
ATOM 706 O O . GLN A 1 86 ? -14.558 -3.127 30.783 1.00 97.00 86 GLN A O 1
ATOM 711 N N . ALA A 1 87 ? -12.917 -1.601 30.601 1.00 97.75 87 ALA A N 1
ATOM 712 C CA . ALA A 1 87 ? -12.590 -1.576 32.024 1.00 97.75 87 ALA A CA 1
ATOM 713 C C . ALA A 1 87 ? -13.722 -0.938 32.840 1.00 97.75 87 ALA A C 1
ATOM 715 O O . ALA A 1 87 ? -14.232 -1.570 33.760 1.00 97.75 87 ALA A O 1
ATOM 716 N N . ASP A 1 88 ? -14.178 0.249 32.436 1.00 96.94 88 ASP A N 1
ATOM 717 C CA . ASP A 1 88 ? -15.234 0.992 33.120 1.00 96.94 88 ASP A CA 1
ATOM 718 C C . ASP A 1 88 ? -16.542 0.181 33.140 1.00 96.94 88 ASP A C 1
ATOM 720 O O . ASP A 1 88 ? -17.177 0.064 34.188 1.00 96.94 88 ASP A O 1
ATOM 724 N N . ALA A 1 89 ? -16.926 -0.451 32.020 1.00 95.62 89 ALA A N 1
ATOM 725 C CA . ALA A 1 89 ? -18.102 -1.326 31.965 1.00 95.62 89 ALA A CA 1
ATOM 726 C C . ALA A 1 89 ? -18.014 -2.469 32.991 1.00 95.62 89 ALA A C 1
ATOM 728 O O . ALA A 1 89 ? -18.953 -2.698 33.755 1.00 95.62 89 ALA A O 1
ATOM 729 N N . LYS A 1 90 ? -16.860 -3.143 33.051 1.00 94.81 90 LYS A N 1
ATOM 730 C CA . LYS A 1 90 ? -16.614 -4.246 33.985 1.00 94.81 90 LYS A CA 1
ATOM 731 C C . LYS A 1 90 ? -16.601 -3.780 35.443 1.00 94.81 90 LYS A C 1
ATOM 733 O O . LYS A 1 90 ? -17.094 -4.486 36.320 1.00 94.81 90 LYS A O 1
ATOM 738 N N . ASP A 1 91 ? -16.067 -2.596 35.713 1.00 94.56 91 ASP A N 1
ATOM 739 C CA . ASP A 1 91 ? -16.050 -2.017 37.055 1.00 94.56 91 ASP A CA 1
ATOM 740 C C . ASP A 1 91 ? -17.462 -1.655 37.531 1.00 94.56 91 ASP A C 1
ATOM 742 O O . ASP A 1 91 ? -17.797 -1.905 38.693 1.00 94.56 91 ASP A O 1
ATOM 746 N N . PHE A 1 92 ? -18.329 -1.159 36.640 1.00 92.31 92 PHE A N 1
ATOM 747 C CA . PHE A 1 92 ? -19.749 -0.955 36.945 1.00 92.31 92 PHE A CA 1
ATOM 748 C C . PHE A 1 92 ? -20.464 -2.272 37.268 1.00 92.31 92 PHE A C 1
ATOM 750 O O . PHE A 1 92 ? -21.200 -2.329 38.255 1.00 92.31 92 PHE A O 1
ATOM 757 N N . GLU A 1 93 ? -20.225 -3.327 36.486 1.00 90.81 93 GLU A N 1
ATOM 758 C CA . GLU A 1 93 ? -20.793 -4.664 36.723 1.00 90.81 93 GLU A CA 1
ATOM 759 C C . GLU A 1 93 ? -20.349 -5.240 38.080 1.00 90.81 93 GLU A C 1
ATOM 761 O O . GLU A 1 93 ? -21.167 -5.774 38.830 1.00 90.81 93 GLU A O 1
ATOM 766 N N . ASN A 1 94 ? -19.074 -5.066 38.443 1.00 90.12 94 ASN A N 1
ATOM 767 C CA . ASN A 1 94 ? -18.527 -5.542 39.716 1.00 90.12 94 ASN A CA 1
ATOM 768 C C . ASN A 1 94 ? -18.999 -4.723 40.926 1.00 90.12 94 ASN A C 1
ATOM 770 O O . ASN A 1 94 ? -19.140 -5.270 42.019 1.00 90.12 94 ASN A O 1
ATOM 774 N N . THR A 1 95 ? -19.196 -3.412 40.757 1.00 90.31 95 THR A N 1
ATOM 775 C CA . THR A 1 95 ? -19.583 -2.496 41.847 1.00 90.31 95 THR A CA 1
ATOM 776 C C . THR A 1 95 ? -21.070 -2.596 42.166 1.00 90.31 95 THR A C 1
ATOM 778 O O . THR A 1 95 ? -21.472 -2.470 43.324 1.00 90.31 95 THR A O 1
ATOM 781 N N . PHE A 1 96 ? -21.896 -2.850 41.150 1.00 84.69 96 PHE A N 1
ATOM 782 C CA . PHE A 1 96 ? -23.342 -2.989 41.289 1.00 84.69 96 PHE A CA 1
ATOM 783 C C . PHE A 1 96 ? -23.800 -4.381 40.840 1.00 84.69 96 PHE A C 1
ATOM 785 O O . PHE A 1 96 ? -24.577 -4.480 39.888 1.00 84.69 96 PHE A O 1
ATOM 792 N N . PRO A 1 97 ? -23.357 -5.456 41.522 1.00 75.56 97 PRO A N 1
ATOM 793 C CA . PRO A 1 97 ? -23.737 -6.810 41.162 1.00 75.56 97 PRO A CA 1
ATOM 794 C C . PRO A 1 97 ? -25.239 -6.983 41.412 1.00 75.56 97 PRO A C 1
ATOM 796 O O . PRO A 1 97 ? -25.715 -6.948 42.549 1.00 75.56 97 PRO A O 1
ATOM 799 N N . ARG A 1 98 ? -25.998 -7.114 40.326 1.00 76.94 98 ARG A N 1
ATOM 800 C CA . ARG A 1 98 ? -27.435 -7.404 40.291 1.00 76.94 98 ARG A CA 1
ATOM 801 C C . ARG A 1 98 ? -27.682 -8.475 39.231 1.00 76.94 98 ARG A C 1
ATOM 803 O O . ARG A 1 98 ? -26.793 -8.754 38.431 1.00 76.94 98 ARG A O 1
ATOM 810 N N . ASP A 1 99 ? -28.890 -9.035 39.207 1.00 78.31 99 ASP A N 1
ATOM 811 C CA . ASP A 1 99 ? -29.296 -9.998 38.172 1.00 78.31 99 ASP A CA 1
ATOM 812 C C . ASP A 1 99 ? -29.198 -9.408 36.750 1.00 78.31 99 ASP A C 1
ATOM 814 O O . ASP A 1 99 ? -28.998 -10.148 35.790 1.00 78.31 99 ASP A O 1
ATOM 818 N N . GLU A 1 100 ? -29.274 -8.077 36.624 1.00 78.12 100 GLU A N 1
ATOM 819 C CA . GLU A 1 100 ? -29.068 -7.342 35.375 1.00 78.12 100 GLU A CA 1
ATOM 820 C C . GLU A 1 100 ? -27.980 -6.263 35.539 1.00 78.12 100 GLU A C 1
ATOM 822 O O . GLU A 1 100 ? -27.994 -5.527 36.537 1.00 78.12 100 GLU A O 1
ATOM 827 N N . PRO A 1 101 ? -27.044 -6.138 34.575 1.00 77.81 101 PRO A N 1
ATOM 828 C CA . PRO A 1 101 ? -26.027 -5.096 34.601 1.00 77.81 101 PRO A CA 1
ATOM 829 C C . PRO A 1 101 ? -26.657 -3.692 34.548 1.00 77.81 101 PRO A C 1
ATOM 831 O O . PRO A 1 101 ? -27.717 -3.499 33.950 1.00 77.81 101 PRO A O 1
ATOM 834 N N . PRO A 1 102 ? -26.026 -2.669 35.157 1.00 88.69 102 PRO A N 1
ATOM 835 C CA . PRO A 1 102 ? -26.493 -1.294 35.020 1.00 88.69 102 PRO A CA 1
ATOM 836 C C . PRO A 1 102 ? -26.549 -0.873 33.545 1.00 88.69 102 PRO A C 1
ATOM 838 O O . PRO A 1 102 ? -25.599 -1.123 32.809 1.00 88.69 102 PRO A O 1
ATOM 841 N N . LEU A 1 103 ? -27.584 -0.125 33.137 1.00 91.88 103 LEU A N 1
ATOM 842 C CA . LEU A 1 103 ? -27.732 0.381 31.759 1.00 91.88 103 LEU A CA 1
ATOM 843 C C . LEU A 1 103 ? -26.456 1.063 31.231 1.00 91.88 103 LEU A C 1
ATOM 845 O O . LEU A 1 103 ? -26.111 0.942 30.060 1.00 91.88 103 LEU A O 1
ATOM 849 N N . LEU A 1 104 ? -25.738 1.784 32.097 1.00 93.75 104 LEU A N 1
ATOM 850 C CA . LEU A 1 104 ? -24.483 2.428 31.722 1.00 93.75 104 LEU A CA 1
ATOM 851 C C . LEU A 1 104 ? -23.382 1.412 31.372 1.00 93.75 104 LEU A C 1
ATOM 853 O O . LEU A 1 104 ? -22.637 1.657 30.430 1.00 93.75 104 LEU A O 1
ATOM 857 N N . ALA A 1 105 ? -23.298 0.277 32.072 1.00 95.06 105 ALA A N 1
ATOM 858 C CA . ALA A 1 105 ? -22.358 -0.791 31.734 1.00 95.06 105 ALA A CA 1
ATOM 859 C C . ALA A 1 105 ? -22.656 -1.371 30.343 1.00 95.06 105 ALA A C 1
ATOM 861 O O . ALA A 1 105 ? -21.736 -1.534 29.544 1.00 95.06 105 ALA A O 1
ATOM 862 N N . ASP A 1 106 ? -23.936 -1.584 30.013 1.00 94.19 106 ASP A N 1
ATOM 863 C CA . ASP A 1 106 ? -24.347 -2.029 28.676 1.00 94.19 106 ASP A CA 1
ATOM 864 C C . ASP A 1 106 ? -23.982 -1.012 27.588 1.00 94.19 106 ASP A C 1
ATOM 866 O O . ASP A 1 106 ? -23.457 -1.385 26.538 1.00 94.19 106 ASP A O 1
ATOM 870 N N . VAL A 1 107 ? -24.209 0.283 27.837 1.00 96.75 107 VAL A N 1
ATOM 871 C CA . VAL A 1 107 ? -23.855 1.356 26.892 1.00 96.75 107 VAL A CA 1
ATOM 872 C C . VAL A 1 107 ? -22.339 1.439 26.688 1.00 96.75 107 VAL A C 1
ATOM 874 O O . VAL A 1 107 ? -21.881 1.548 25.549 1.00 96.75 107 VAL A O 1
ATOM 877 N N . LEU A 1 108 ? -21.550 1.361 27.764 1.00 97.75 108 LEU A N 1
ATOM 878 C CA . LEU A 1 108 ? -20.086 1.372 27.695 1.00 97.75 108 LEU A CA 1
ATOM 879 C C . LEU A 1 108 ? -19.552 0.151 26.938 1.00 97.75 108 LEU A C 1
ATOM 881 O O . LEU A 1 108 ? -18.687 0.305 26.076 1.00 97.75 108 LEU A O 1
ATOM 885 N N . ARG A 1 109 ? -20.106 -1.040 27.199 1.00 96.31 109 ARG A N 1
ATOM 886 C CA . ARG A 1 109 ? -19.760 -2.280 26.493 1.00 96.31 109 ARG A CA 1
ATOM 887 C C . ARG A 1 109 ? -20.097 -2.190 25.009 1.00 96.31 109 ARG A C 1
ATOM 889 O O . ARG A 1 109 ? -19.214 -2.423 24.189 1.00 96.31 109 ARG A O 1
ATOM 896 N N . MET A 1 110 ? -21.311 -1.767 24.658 1.00 97.31 110 MET A N 1
ATOM 897 C CA . MET A 1 110 ? -21.723 -1.583 23.262 1.00 97.31 110 MET A CA 1
ATOM 898 C C . MET A 1 110 ? -20.809 -0.589 22.538 1.00 97.31 110 MET A C 1
ATOM 900 O O . MET A 1 110 ? -20.380 -0.833 21.410 1.00 97.31 110 MET A O 1
ATOM 904 N N . TYR A 1 111 ? -20.455 0.522 23.189 1.00 97.88 111 TYR A N 1
ATOM 905 C CA . TYR A 1 111 ? -19.534 1.478 22.588 1.00 97.88 111 TYR A CA 1
ATOM 906 C C . TYR A 1 111 ? -18.126 0.884 22.434 1.00 97.88 111 TYR A C 1
ATOM 908 O O . TYR A 1 111 ? -17.510 1.008 21.374 1.00 97.88 111 TYR A O 1
ATOM 916 N N . GLY A 1 112 ? -17.638 0.174 23.452 1.00 98.06 112 GLY A N 1
ATOM 917 C CA . GLY A 1 112 ? -16.373 -0.548 23.405 1.00 98.06 112 GLY A CA 1
ATOM 918 C C . GLY A 1 112 ? -16.330 -1.588 22.281 1.00 98.06 112 GLY A C 1
ATOM 919 O O . GLY A 1 112 ? -15.316 -1.707 21.601 1.00 98.06 112 GLY A O 1
ATOM 920 N N . GLU A 1 113 ? -17.415 -2.313 22.029 1.00 97.94 113 GLU A N 1
ATOM 921 C CA . GLU A 1 113 ? -17.519 -3.259 20.912 1.00 97.94 113 GLU A CA 1
ATOM 922 C C . GLU A 1 113 ? -17.388 -2.548 19.560 1.00 97.94 113 GLU A C 1
ATOM 924 O O . GLU A 1 113 ? -16.559 -2.943 18.738 1.00 97.94 113 GLU A O 1
ATOM 929 N N . VAL A 1 114 ? -18.118 -1.446 19.356 1.00 98.19 114 VAL A N 1
ATOM 930 C CA . VAL A 1 114 ? -18.045 -0.650 18.118 1.00 98.19 114 VAL A CA 1
ATOM 931 C C . VAL A 1 114 ? -16.637 -0.098 17.888 1.00 98.19 114 VAL A C 1
ATOM 933 O O . VAL A 1 114 ? -16.096 -0.222 16.788 1.00 98.19 114 VAL A O 1
ATOM 936 N N . VAL A 1 115 ? -16.001 0.472 18.919 1.00 98.00 115 VAL A N 1
ATOM 937 C CA . VAL A 1 115 ? -14.614 0.957 18.813 1.00 98.00 115 VAL A CA 1
ATOM 938 C C . VAL A 1 115 ? -13.656 -0.203 18.518 1.00 98.00 115 VAL A C 1
ATOM 940 O O . VAL A 1 115 ? -12.737 -0.047 17.714 1.00 98.00 115 VAL A O 1
ATOM 943 N N . GLY A 1 116 ? -13.884 -1.375 19.117 1.00 97.50 116 GLY A N 1
ATOM 944 C CA . GLY A 1 116 ? -13.108 -2.589 18.863 1.00 97.50 116 GLY A CA 1
ATOM 945 C C . GLY A 1 116 ? -13.147 -3.018 17.395 1.00 97.50 116 GLY A C 1
ATOM 946 O O . GLY A 1 116 ? -12.092 -3.254 16.804 1.00 97.50 116 GLY A O 1
ATOM 947 N N . VAL A 1 117 ? -14.338 -3.030 16.790 1.00 97.50 117 VAL A N 1
ATOM 948 C CA . VAL A 1 117 ? -14.522 -3.328 15.360 1.00 97.50 117 VAL A CA 1
ATOM 949 C C . VAL A 1 117 ? -13.806 -2.297 14.486 1.00 97.50 117 VAL A C 1
ATOM 951 O O . VAL A 1 117 ? -13.079 -2.670 13.570 1.00 97.50 117 VAL A O 1
ATOM 954 N N . ILE A 1 118 ? -13.934 -1.000 14.792 1.00 96.69 118 ILE A N 1
ATOM 955 C CA . ILE A 1 118 ? -13.256 0.067 14.034 1.00 96.69 118 ILE A CA 1
ATOM 956 C C . ILE A 1 118 ? -11.730 -0.107 14.071 1.00 96.69 118 ILE A C 1
ATOM 958 O O . ILE A 1 118 ? -11.065 0.042 13.044 1.00 96.69 118 ILE A O 1
ATOM 962 N N . LEU A 1 119 ? -11.164 -0.430 15.239 1.00 96.25 119 LEU A N 1
ATOM 963 C CA . LEU A 1 119 ? -9.729 -0.680 15.397 1.00 96.25 119 LEU A CA 1
ATOM 964 C C . LEU A 1 119 ? -9.259 -1.863 14.544 1.00 96.25 119 LEU A C 1
ATOM 966 O O . LEU A 1 119 ? -8.200 -1.790 13.919 1.00 96.25 119 LEU A O 1
ATOM 970 N N . GLU A 1 120 ? -10.023 -2.952 14.532 1.00 95.56 120 GLU A N 1
ATOM 971 C CA . GLU A 1 120 ? -9.707 -4.146 13.754 1.00 95.56 120 GLU A CA 1
ATOM 972 C C . GLU A 1 120 ? -9.787 -3.886 12.248 1.00 95.56 120 GLU A C 1
ATOM 974 O O . GLU A 1 120 ? -8.792 -4.085 11.547 1.00 95.56 120 GLU A O 1
ATOM 979 N N . GLU A 1 121 ? -10.900 -3.331 11.769 1.00 95.50 121 GLU A N 1
ATOM 980 C CA . GLU A 1 121 ? -11.093 -2.982 10.359 1.00 95.50 121 GLU A CA 1
ATOM 981 C C . GLU A 1 121 ? -10.028 -2.004 9.858 1.00 95.50 121 GLU A C 1
ATOM 983 O O . GLU A 1 121 ? -9.512 -2.148 8.745 1.00 95.50 121 GLU A O 1
ATOM 988 N N . LYS A 1 122 ? -9.623 -1.038 10.693 1.00 93.75 122 LYS A N 1
ATOM 989 C CA . LYS A 1 122 ? -8.539 -0.112 10.355 1.00 93.75 122 LYS A CA 1
ATOM 990 C C . LYS A 1 122 ? -7.220 -0.852 10.127 1.00 93.75 122 LYS A C 1
ATOM 992 O O . LYS A 1 122 ? -6.559 -0.609 9.118 1.00 93.75 122 LYS A O 1
ATOM 997 N N . VAL A 1 123 ? -6.843 -1.767 11.025 1.00 93.50 123 VAL A N 1
ATOM 998 C CA . VAL A 1 123 ? -5.607 -2.557 10.880 1.00 93.50 123 VAL A CA 1
ATOM 999 C C . VAL A 1 123 ? -5.667 -3.478 9.662 1.00 93.50 123 VAL A C 1
ATOM 1001 O O . VAL A 1 123 ? -4.684 -3.558 8.924 1.00 93.50 123 VAL A O 1
ATOM 1004 N N . LEU A 1 124 ? -6.796 -4.154 9.435 1.00 93.56 124 LEU A N 1
ATOM 1005 C CA . LEU A 1 124 ? -6.977 -5.053 8.293 1.00 93.56 124 LEU A CA 1
ATOM 1006 C C . LEU A 1 124 ? -6.917 -4.294 6.964 1.00 93.56 124 LEU A C 1
ATOM 1008 O O . LEU A 1 124 ? -6.242 -4.731 6.030 1.00 93.56 124 LEU A O 1
ATOM 1012 N N . THR A 1 125 ? -7.551 -3.123 6.898 1.00 93.25 125 THR A N 1
ATOM 1013 C CA . THR A 1 125 ? -7.502 -2.238 5.728 1.00 93.25 125 THR A CA 1
ATOM 1014 C C . THR A 1 125 ? -6.074 -1.778 5.447 1.00 93.25 125 THR A C 1
ATOM 1016 O O . THR A 1 125 ? -5.603 -1.875 4.313 1.00 93.25 125 THR A O 1
ATOM 1019 N N . ASP A 1 126 ? -5.351 -1.336 6.478 1.00 92.38 126 ASP A N 1
ATOM 1020 C CA . ASP A 1 126 ? -3.957 -0.908 6.352 1.00 92.38 126 ASP A CA 1
ATOM 1021 C C . ASP A 1 126 ? -3.062 -2.055 5.842 1.00 92.38 126 ASP A C 1
ATOM 1023 O O . ASP A 1 126 ? -2.287 -1.869 4.903 1.00 92.38 126 ASP A O 1
ATOM 1027 N N . GLN A 1 127 ? -3.224 -3.271 6.379 1.00 91.06 127 GLN A N 1
ATOM 1028 C CA . GLN A 1 127 ? -2.507 -4.466 5.914 1.00 91.06 127 GLN A CA 1
ATOM 1029 C C . GLN A 1 127 ? -2.844 -4.834 4.461 1.00 91.06 127 GLN A C 1
ATOM 1031 O O . GLN A 1 127 ? -1.962 -5.243 3.699 1.00 91.06 127 GLN A O 1
ATOM 1036 N N . LEU A 1 128 ? -4.106 -4.685 4.056 1.00 92.19 128 LEU A N 1
ATOM 1037 C CA . LEU A 1 128 ? -4.543 -4.958 2.690 1.00 92.19 128 LEU A CA 1
ATOM 1038 C C . LEU A 1 128 ? -3.898 -3.985 1.694 1.00 92.19 128 LEU A C 1
ATOM 1040 O O . LEU A 1 128 ? -3.434 -4.409 0.631 1.00 92.19 128 LEU A O 1
ATOM 1044 N N . ILE A 1 129 ? -3.830 -2.698 2.045 1.00 92.62 129 ILE A N 1
ATOM 1045 C CA . ILE A 1 129 ? -3.180 -1.672 1.221 1.00 92.62 129 ILE A CA 1
ATOM 1046 C C . ILE A 1 129 ? -1.666 -1.918 1.150 1.00 92.62 129 ILE A C 1
ATOM 1048 O O . ILE A 1 129 ? -1.094 -1.865 0.059 1.00 92.62 129 ILE A O 1
ATOM 1052 N N . GLU A 1 130 ? -1.016 -2.249 2.270 1.00 90.75 130 GLU A N 1
ATOM 1053 C CA . GLU A 1 130 ? 0.406 -2.625 2.299 1.00 90.75 130 GLU A CA 1
ATOM 1054 C C . GLU A 1 130 ? 0.704 -3.774 1.323 1.00 90.75 130 GLU A C 1
ATOM 1056 O O . GLU A 1 130 ? 1.573 -3.656 0.454 1.00 90.75 130 GLU A O 1
ATOM 1061 N N . LYS A 1 131 ? -0.061 -4.868 1.422 1.00 90.06 131 LYS A N 1
ATOM 1062 C CA . LYS A 1 131 ? 0.173 -6.093 0.648 1.00 90.06 131 LYS A CA 1
ATOM 1063 C C . LYS A 1 131 ? -0.142 -5.950 -0.840 1.00 90.06 131 LYS A C 1
ATOM 1065 O O . LYS A 1 131 ? 0.555 -6.533 -1.666 1.00 90.06 131 LYS A O 1
ATOM 1070 N N . ASN A 1 132 ? -1.207 -5.234 -1.193 1.00 91.88 132 ASN A N 1
ATOM 1071 C CA . ASN A 1 132 ? -1.692 -5.213 -2.576 1.00 91.88 132 ASN A CA 1
ATOM 1072 C C . ASN A 1 132 ? -1.263 -3.969 -3.347 1.00 91.88 132 ASN A C 1
ATOM 1074 O O . ASN A 1 132 ? -1.073 -4.048 -4.557 1.00 91.88 132 ASN A O 1
ATOM 1078 N N . VAL A 1 133 ? -1.112 -2.828 -2.672 1.00 93.12 133 VAL A N 1
ATOM 1079 C CA . VAL A 1 133 ? -0.830 -1.548 -3.332 1.00 93.12 133 VAL A CA 1
ATOM 1080 C C . VAL A 1 133 ? 0.634 -1.171 -3.165 1.00 93.12 133 VAL A C 1
ATOM 1082 O O . VAL A 1 133 ? 1.335 -0.997 -4.161 1.00 93.12 133 VAL A O 1
ATOM 1085 N N . ILE A 1 134 ? 1.130 -1.091 -1.924 1.00 91.69 134 ILE A N 1
ATOM 1086 C CA . ILE A 1 134 ? 2.515 -0.663 -1.667 1.00 91.69 134 ILE A CA 1
ATOM 1087 C C . ILE A 1 134 ? 3.513 -1.661 -2.269 1.00 91.69 134 ILE A C 1
ATOM 1089 O O . ILE A 1 134 ? 4.470 -1.234 -2.922 1.00 91.69 134 ILE A O 1
ATOM 1093 N N . ASP A 1 135 ? 3.272 -2.966 -2.118 1.00 91.25 135 ASP A N 1
ATOM 1094 C CA . ASP A 1 135 ? 4.131 -4.003 -2.704 1.00 91.25 135 ASP A CA 1
ATOM 1095 C C . ASP A 1 135 ? 4.075 -4.026 -4.240 1.00 91.25 135 ASP A C 1
ATOM 1097 O O . ASP A 1 135 ? 5.102 -4.240 -4.887 1.00 91.25 135 ASP A O 1
ATOM 1101 N N . ALA A 1 136 ? 2.914 -3.755 -4.849 1.00 93.94 136 ALA A N 1
ATOM 1102 C CA . ALA A 1 136 ? 2.794 -3.650 -6.306 1.00 93.94 136 ALA A CA 1
ATOM 1103 C C . ALA A 1 136 ? 3.550 -2.430 -6.852 1.00 93.94 136 ALA A C 1
ATOM 1105 O O . ALA A 1 136 ? 4.298 -2.546 -7.824 1.00 93.94 136 ALA A O 1
ATOM 1106 N N . PHE A 1 137 ? 3.429 -1.276 -6.191 1.00 94.62 137 PHE A N 1
ATOM 1107 C CA . PHE A 1 137 ? 4.218 -0.089 -6.521 1.00 94.62 137 PHE A CA 1
ATOM 1108 C C . PHE A 1 137 ? 5.718 -0.323 -6.340 1.00 94.62 137 PHE A C 1
ATOM 1110 O O . PHE A 1 137 ? 6.502 0.116 -7.180 1.00 94.62 137 PHE A O 1
ATOM 1117 N N . GLY A 1 138 ? 6.120 -1.062 -5.302 1.00 92.62 138 GLY A N 1
ATOM 1118 C CA . GLY A 1 138 ? 7.511 -1.469 -5.101 1.00 92.62 138 GLY A CA 1
ATOM 1119 C C . GLY A 1 138 ? 8.060 -2.254 -6.293 1.00 92.62 138 GLY A C 1
ATOM 1120 O O . GLY A 1 138 ? 9.088 -1.875 -6.851 1.00 92.62 138 GLY A O 1
ATOM 1121 N N . LYS A 1 139 ? 7.326 -3.279 -6.749 1.00 93.81 139 LYS A N 1
ATOM 1122 C CA . LYS A 1 139 ? 7.699 -4.070 -7.935 1.00 93.81 139 LYS A CA 1
ATOM 1123 C C . LYS A 1 139 ? 7.814 -3.212 -9.193 1.00 93.81 139 LYS A C 1
ATOM 1125 O O . LYS A 1 139 ? 8.813 -3.308 -9.896 1.00 93.81 139 LYS A O 1
ATOM 1130 N N . TYR A 1 140 ? 6.843 -2.330 -9.435 1.00 94.25 140 TYR A N 1
ATOM 1131 C CA . TYR A 1 140 ? 6.873 -1.419 -10.583 1.00 94.25 140 TYR A CA 1
ATOM 1132 C C . TYR A 1 140 ? 8.120 -0.517 -10.573 1.00 94.25 140 TYR A C 1
ATOM 1134 O O . TYR A 1 140 ? 8.763 -0.312 -11.600 1.00 94.25 140 TYR A O 1
ATOM 1142 N N . ILE A 1 141 ? 8.496 0.011 -9.404 1.00 93.69 141 ILE A N 1
ATOM 1143 C CA . ILE A 1 141 ? 9.702 0.836 -9.249 1.00 93.69 141 ILE A CA 1
ATOM 1144 C C . ILE A 1 141 ? 10.975 0.017 -9.505 1.00 93.69 141 ILE A C 1
ATOM 1146 O O . ILE A 1 141 ? 11.931 0.535 -10.081 1.00 93.69 141 ILE A O 1
ATOM 1150 N N . ASP A 1 142 ? 11.020 -1.245 -9.090 1.00 95.00 142 ASP A N 1
ATOM 1151 C CA . ASP A 1 142 ? 12.180 -2.103 -9.337 1.00 95.00 142 ASP A CA 1
ATOM 1152 C C . ASP A 1 142 ? 12.310 -2.502 -10.815 1.00 95.00 142 ASP A C 1
ATOM 1154 O O . ASP A 1 142 ? 13.420 -2.493 -11.358 1.00 95.00 142 ASP A O 1
ATOM 1158 N N . GLU A 1 143 ? 11.190 -2.757 -11.496 1.00 94.00 143 GLU A N 1
ATOM 1159 C CA . GLU A 1 143 ? 11.144 -2.946 -12.950 1.00 94.00 143 GLU A CA 1
ATOM 1160 C C . GLU A 1 143 ? 11.604 -1.690 -13.700 1.00 94.00 143 GLU A C 1
ATOM 1162 O O . GLU A 1 143 ? 12.390 -1.789 -14.644 1.00 94.00 143 GLU A O 1
ATOM 1167 N N . GLU A 1 144 ? 11.204 -0.497 -13.249 1.00 93.25 144 GLU A N 1
ATOM 1168 C CA . GLU A 1 144 ? 11.691 0.769 -13.804 1.00 93.25 144 GLU A CA 1
ATOM 1169 C C . GLU A 1 144 ? 13.211 0.897 -13.673 1.00 93.25 144 GLU A C 1
ATOM 1171 O O . GLU A 1 144 ? 13.882 1.216 -14.654 1.00 93.25 144 GLU A O 1
ATOM 1176 N N . LYS A 1 145 ? 13.785 0.586 -12.504 1.00 93.38 145 LYS A N 1
ATOM 1177 C CA . LYS A 1 145 ? 15.246 0.611 -12.323 1.00 93.38 145 LYS A CA 1
ATOM 1178 C C . LYS A 1 145 ? 15.941 -0.359 -13.278 1.00 93.38 145 LYS A C 1
ATOM 1180 O O . LYS A 1 145 ? 17.012 -0.047 -13.806 1.00 93.38 145 LYS A O 1
ATOM 1185 N N . ALA A 1 146 ? 15.369 -1.546 -13.482 1.00 94.81 146 ALA A N 1
ATOM 1186 C CA . ALA A 1 146 ? 15.902 -2.533 -14.416 1.00 94.81 146 ALA A CA 1
ATOM 1187 C C . ALA A 1 146 ? 15.840 -2.025 -15.867 1.00 94.81 146 ALA A C 1
ATOM 1189 O O . ALA A 1 146 ? 16.832 -2.127 -16.596 1.00 94.81 146 ALA A O 1
ATOM 1190 N N . LEU A 1 147 ? 14.722 -1.409 -16.256 1.00 90.69 147 LEU A N 1
ATOM 1191 C CA . LEU A 1 147 ? 14.539 -0.781 -17.561 1.00 90.69 147 LEU A CA 1
ATOM 1192 C C . LEU A 1 147 ? 15.532 0.367 -17.784 1.00 90.69 147 LEU A C 1
ATOM 1194 O O . LEU A 1 147 ? 16.174 0.423 -18.831 1.00 90.69 147 LEU A O 1
ATOM 1198 N N . SER A 1 148 ? 15.723 1.237 -16.792 1.00 90.88 148 SER A N 1
ATOM 1199 C CA . SER A 1 148 ? 16.690 2.338 -16.849 1.00 90.88 148 SER A CA 1
ATOM 1200 C C . SER A 1 148 ? 18.122 1.827 -17.058 1.00 90.88 148 SER A C 1
ATOM 1202 O O . SER A 1 148 ? 18.830 2.311 -17.943 1.00 90.88 148 SER A O 1
ATOM 1204 N N . LYS A 1 149 ? 18.527 0.751 -16.369 1.00 93.19 149 LYS A N 1
ATOM 1205 C CA . LYS A 1 149 ? 19.824 0.087 -16.616 1.00 93.19 149 LYS A CA 1
ATOM 1206 C C . LYS A 1 149 ? 19.932 -0.506 -18.025 1.00 93.19 149 LYS A C 1
ATOM 1208 O O . LYS A 1 149 ? 21.002 -0.455 -18.634 1.00 93.19 149 LYS A O 1
ATOM 1213 N N . ALA A 1 150 ? 18.859 -1.103 -18.544 1.00 90.62 150 ALA A N 1
ATOM 1214 C CA . ALA A 1 150 ? 18.834 -1.643 -19.903 1.00 90.62 150 ALA A CA 1
ATOM 1215 C C . ALA A 1 150 ? 18.962 -0.526 -20.951 1.00 90.62 150 ALA A C 1
ATOM 1217 O O . ALA A 1 150 ? 19.737 -0.665 -21.898 1.00 90.62 150 ALA A O 1
ATOM 1218 N N . LYS A 1 151 ? 18.290 0.610 -20.731 1.00 87.44 151 LYS A N 1
ATOM 1219 C CA . LYS A 1 151 ? 18.404 1.810 -21.565 1.00 87.44 151 LYS A CA 1
ATOM 1220 C C . LYS A 1 151 ? 19.838 2.331 -21.605 1.00 87.44 151 LYS A C 1
ATOM 1222 O O . LYS A 1 151 ? 20.368 2.562 -22.685 1.00 87.44 151 LYS A O 1
ATOM 1227 N N . GLU A 1 152 ? 20.504 2.452 -20.458 1.00 89.50 152 GLU A N 1
ATOM 1228 C CA . GLU A 1 152 ? 21.912 2.871 -20.414 1.00 89.50 152 GLU A CA 1
ATOM 1229 C C . GLU A 1 152 ? 22.835 1.936 -21.209 1.00 89.50 152 GLU A C 1
ATOM 1231 O O . GLU A 1 152 ? 23.754 2.397 -21.889 1.00 89.50 152 GLU A O 1
ATOM 1236 N N . LYS A 1 153 ? 22.602 0.616 -21.139 1.00 92.56 153 LYS A N 1
ATOM 1237 C CA . LYS A 1 153 ? 23.347 -0.363 -21.946 1.00 92.56 153 LYS A CA 1
ATOM 1238 C C . LYS A 1 153 ? 23.088 -0.162 -23.437 1.00 92.56 153 LYS A C 1
ATOM 1240 O O . LYS A 1 153 ? 24.051 -0.102 -24.194 1.00 92.56 153 LYS A O 1
ATOM 1245 N N . LEU A 1 154 ? 21.825 -0.007 -23.835 1.00 86.38 154 LEU A N 1
ATOM 1246 C CA . LEU A 1 154 ? 21.445 0.225 -25.227 1.00 86.38 154 LEU A CA 1
ATOM 1247 C C . LEU A 1 154 ? 22.098 1.494 -25.787 1.00 86.38 154 LEU A C 1
ATOM 1249 O O . LEU A 1 154 ? 22.660 1.449 -26.877 1.00 86.38 154 LEU A O 1
ATOM 1253 N N . THR A 1 155 ? 22.092 2.596 -25.031 1.00 85.38 155 THR A N 1
ATOM 1254 C CA . THR A 1 155 ? 22.741 3.850 -25.440 1.00 85.38 155 THR A CA 1
ATOM 1255 C C . THR A 1 155 ? 24.236 3.658 -25.690 1.00 85.38 155 THR A C 1
ATOM 1257 O O . THR A 1 155 ? 24.747 4.135 -26.701 1.00 85.38 155 THR A O 1
ATOM 1260 N N . ARG A 1 156 ? 24.945 2.921 -24.820 1.00 86.50 156 ARG A N 1
ATOM 1261 C CA . ARG A 1 156 ? 26.368 2.598 -25.031 1.00 86.50 156 ARG A CA 1
ATOM 1262 C C . ARG A 1 156 ? 26.578 1.773 -26.301 1.00 86.50 156 ARG A C 1
ATOM 1264 O O . ARG A 1 156 ? 27.375 2.160 -27.148 1.00 86.50 156 ARG A O 1
ATOM 1271 N N . THR A 1 157 ? 25.804 0.704 -26.484 1.00 87.00 157 THR A N 1
ATOM 1272 C CA . THR A 1 157 ? 25.894 -0.142 -27.684 1.00 87.00 157 THR A CA 1
ATOM 1273 C C . THR A 1 157 ? 25.574 0.631 -28.966 1.00 87.00 157 THR A C 1
ATOM 1275 O O . THR A 1 157 ? 26.228 0.420 -29.982 1.00 87.00 157 THR A O 1
ATOM 1278 N N . ALA A 1 158 ? 24.609 1.553 -28.938 1.00 80.75 158 ALA A N 1
ATOM 1279 C CA . ALA A 1 158 ? 24.289 2.398 -30.087 1.00 80.75 158 ALA A CA 1
ATOM 1280 C C . ALA A 1 158 ? 25.470 3.305 -30.478 1.00 80.75 158 ALA A C 1
ATOM 1282 O O . ALA A 1 158 ? 25.772 3.443 -31.664 1.00 80.75 158 ALA A O 1
ATOM 1283 N N . VAL A 1 159 ? 26.172 3.874 -29.490 1.00 85.50 159 VAL A N 1
ATOM 1284 C CA . VAL A 1 159 ? 27.408 4.64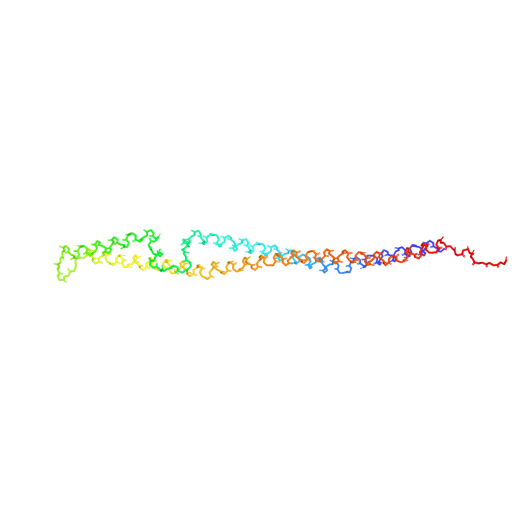0 -29.721 1.00 85.50 159 VAL A CA 1
ATOM 1285 C C . VAL A 1 159 ? 28.493 3.748 -30.327 1.00 85.50 159 VAL A C 1
ATOM 1287 O O . VAL A 1 159 ? 29.098 4.137 -31.325 1.00 85.50 159 VAL A O 1
ATOM 1290 N N . ASP A 1 160 ? 28.700 2.542 -29.793 1.00 84.31 160 ASP A N 1
ATOM 1291 C CA . ASP A 1 160 ? 29.698 1.595 -30.312 1.00 84.31 160 ASP A CA 1
ATOM 1292 C C . ASP A 1 160 ? 29.411 1.198 -31.768 1.00 84.31 160 ASP A C 1
ATOM 1294 O O . ASP A 1 160 ? 30.309 1.203 -32.614 1.00 84.31 160 ASP A O 1
ATOM 1298 N N . VAL A 1 161 ? 28.146 0.910 -32.094 1.00 81.50 161 VAL A N 1
ATOM 1299 C CA . VAL A 1 161 ? 27.706 0.604 -33.464 1.00 81.50 161 VAL A CA 1
ATOM 1300 C C . VAL A 1 161 ? 27.965 1.785 -34.393 1.00 81.50 161 VAL A C 1
ATOM 1302 O O . VAL A 1 161 ? 28.470 1.584 -35.497 1.00 81.50 161 VAL A O 1
ATOM 1305 N N . GLU A 1 162 ? 27.674 3.013 -33.964 1.00 79.56 162 GLU A N 1
ATOM 1306 C CA . GLU A 1 162 ? 27.930 4.209 -34.768 1.00 79.56 162 GLU A CA 1
ATOM 1307 C C . GLU A 1 162 ? 29.433 4.435 -34.995 1.00 79.56 162 GLU A C 1
ATOM 1309 O O . GLU A 1 162 ? 29.846 4.763 -36.111 1.00 79.56 162 GLU A O 1
ATOM 1314 N N . VAL A 1 163 ? 30.278 4.187 -33.988 1.00 86.69 163 VAL A N 1
ATOM 1315 C CA . VAL A 1 163 ? 31.745 4.223 -34.127 1.00 86.69 163 VAL A CA 1
ATOM 1316 C C . VAL A 1 163 ? 32.225 3.169 -35.129 1.00 86.69 163 VAL A C 1
ATOM 1318 O O . VAL A 1 163 ? 32.973 3.498 -36.053 1.00 86.69 163 VAL A O 1
ATOM 1321 N N . CYS A 1 164 ? 31.773 1.920 -35.003 1.00 82.19 164 CYS A N 1
ATOM 1322 C CA . CYS A 1 164 ? 32.102 0.839 -35.936 1.00 82.19 164 CYS A CA 1
ATOM 1323 C C . CYS A 1 164 ? 31.624 1.147 -37.360 1.00 82.19 164 CYS A C 1
ATOM 1325 O O . CYS A 1 164 ? 32.364 0.940 -38.324 1.00 82.19 164 CYS A O 1
ATOM 1327 N N . ARG A 1 165 ? 30.415 1.701 -37.506 1.00 75.88 165 ARG A N 1
ATOM 1328 C CA . ARG A 1 165 ? 29.858 2.127 -38.792 1.00 75.88 165 ARG A CA 1
ATOM 1329 C C . ARG A 1 165 ? 30.731 3.207 -39.423 1.00 75.88 165 ARG A C 1
ATOM 1331 O O . ARG A 1 165 ? 31.079 3.064 -40.593 1.00 75.88 165 ARG A O 1
ATOM 1338 N N . LYS A 1 166 ? 31.123 4.244 -38.675 1.00 80.06 166 LYS A N 1
ATOM 1339 C CA . LYS A 1 166 ? 32.026 5.301 -39.161 1.00 80.06 166 LYS A CA 1
ATOM 1340 C C . LYS A 1 166 ? 33.380 4.744 -39.592 1.00 80.06 166 LYS A C 1
ATOM 1342 O O . LYS A 1 166 ? 33.833 5.081 -40.678 1.00 80.06 166 LYS A O 1
ATOM 1347 N N . ARG A 1 167 ? 33.984 3.844 -38.806 1.00 77.75 167 ARG A N 1
ATOM 1348 C CA . ARG A 1 167 ? 35.241 3.165 -39.180 1.00 77.75 167 ARG A CA 1
ATOM 1349 C C . ARG A 1 167 ? 35.095 2.353 -40.467 1.00 77.75 167 ARG A C 1
ATOM 1351 O O . ARG A 1 167 ? 35.937 2.464 -41.345 1.00 77.75 167 ARG A O 1
ATOM 1358 N N . ARG A 1 168 ? 34.002 1.598 -40.622 1.00 75.00 168 ARG A N 1
ATOM 1359 C CA . ARG A 1 168 ? 33.734 0.819 -41.842 1.00 75.00 168 ARG A CA 1
ATOM 1360 C C . ARG A 1 168 ? 33.586 1.702 -43.085 1.00 75.00 168 ARG A C 1
ATOM 1362 O O . ARG A 1 168 ? 34.113 1.345 -44.126 1.00 75.00 168 ARG A O 1
ATOM 1369 N N . HIS A 1 169 ? 32.887 2.835 -42.986 1.00 69.50 169 HIS A N 1
ATOM 1370 C CA . HIS A 1 169 ? 32.750 3.770 -44.113 1.00 69.50 169 HIS A CA 1
ATOM 1371 C C . HIS A 1 169 ? 34.043 4.558 -44.373 1.00 69.50 169 HIS A C 1
ATOM 1373 O O . HIS A 1 169 ? 34.335 4.850 -45.523 1.00 69.50 169 HIS A O 1
ATOM 1379 N N . GLY A 1 170 ? 34.835 4.854 -43.336 1.00 58.34 170 GLY A N 1
ATOM 1380 C CA . GLY A 1 170 ? 36.166 5.454 -43.478 1.00 58.34 170 GLY A CA 1
ATOM 1381 C C . GLY A 1 170 ? 37.183 4.520 -44.142 1.00 58.34 170 GLY A C 1
ATOM 1382 O O . GLY A 1 170 ? 37.998 4.983 -44.926 1.00 58.34 170 GLY A O 1
ATOM 1383 N N . ASN A 1 171 ? 37.092 3.206 -43.905 1.00 52.53 171 ASN A N 1
ATOM 1384 C CA . ASN A 1 171 ? 37.895 2.206 -44.620 1.00 52.53 171 ASN A CA 1
ATOM 1385 C C . ASN A 1 171 ? 37.433 1.980 -46.068 1.00 52.53 171 ASN A C 1
ATOM 1387 O O . ASN A 1 171 ? 38.203 1.461 -46.861 1.00 52.53 171 ASN A O 1
ATOM 1391 N N . HIS A 1 172 ? 36.197 2.354 -46.417 1.00 47.03 172 HIS A N 1
ATOM 1392 C CA . HIS A 1 172 ? 35.679 2.243 -47.784 1.00 47.03 172 HIS A CA 1
ATOM 1393 C C . HIS A 1 172 ? 36.066 3.439 -48.671 1.00 47.03 172 HIS A C 1
ATOM 1395 O O . HIS A 1 172 ? 35.736 3.450 -49.856 1.00 47.03 172 HIS A O 1
ATOM 1401 N N . ASP A 1 173 ? 36.813 4.409 -48.129 1.00 49.81 173 ASP A N 1
ATOM 1402 C CA . ASP A 1 173 ? 37.517 5.453 -48.885 1.00 49.81 173 ASP A CA 1
ATOM 1403 C C . ASP A 1 173 ? 38.759 4.855 -49.600 1.00 49.81 173 ASP A C 1
ATOM 1405 O O . ASP A 1 173 ? 39.785 5.512 -49.762 1.00 49.81 173 ASP A O 1
ATOM 1409 N N . GLU A 1 174 ? 38.668 3.599 -50.067 1.00 49.78 174 GLU A N 1
ATOM 1410 C CA . GLU A 1 174 ? 39.618 2.982 -51.005 1.00 49.78 174 GLU A CA 1
ATOM 1411 C C . GLU A 1 174 ? 39.759 3.835 -52.271 1.00 49.78 174 GLU A C 1
ATOM 1413 O O . GLU A 1 174 ? 40.816 3.835 -52.879 1.00 49.78 174 GLU A O 1
ATOM 1418 N N . SER A 1 175 ? 38.761 4.659 -52.614 1.00 49.31 175 SER A N 1
ATOM 1419 C CA . SER A 1 175 ? 38.883 5.649 -53.691 1.00 49.31 175 SER A CA 1
ATOM 1420 C C . SER A 1 175 ? 39.996 6.675 -53.440 1.00 49.31 175 SER A C 1
ATOM 1422 O O . SER A 1 175 ? 40.622 7.106 -54.401 1.00 49.31 175 SER A O 1
ATOM 1424 N N . LYS A 1 176 ? 40.285 7.042 -52.181 1.00 49.41 176 LYS A N 1
ATOM 1425 C CA . LYS A 1 176 ? 41.450 7.883 -51.850 1.00 49.41 176 LYS A CA 1
ATOM 1426 C C . LYS A 1 176 ? 42.742 7.079 -51.774 1.00 49.41 176 LYS A C 1
ATOM 1428 O O . LYS A 1 176 ? 43.800 7.612 -52.082 1.00 49.41 176 LYS A O 1
ATOM 1433 N N . ALA A 1 177 ? 42.675 5.807 -51.379 1.00 49.59 177 ALA A N 1
ATOM 1434 C CA . ALA A 1 177 ? 43.839 4.921 -51.422 1.00 49.59 177 ALA A CA 1
ATOM 1435 C C . ALA A 1 177 ? 44.283 4.640 -52.873 1.00 49.59 177 ALA A C 1
ATOM 1437 O O . ALA A 1 177 ? 45.481 4.581 -53.137 1.00 49.59 177 ALA A O 1
ATOM 1438 N N . GLN A 1 178 ? 43.329 4.553 -53.807 1.00 48.50 178 GLN A N 1
ATOM 1439 C CA . GLN A 1 178 ? 43.565 4.422 -55.244 1.00 48.50 178 GLN A CA 1
ATOM 1440 C C . GLN A 1 178 ? 44.091 5.732 -55.852 1.00 48.50 178 GLN A C 1
ATOM 1442 O O . GLN A 1 178 ? 45.045 5.682 -56.616 1.00 48.50 178 GLN A O 1
ATOM 1447 N N . GLU A 1 179 ? 43.558 6.900 -55.461 1.00 47.81 179 GLU A N 1
ATOM 1448 C CA . GLU A 1 179 ? 44.102 8.205 -55.891 1.00 47.81 179 GLU A CA 1
ATOM 1449 C C . GLU A 1 179 ? 45.560 8.403 -55.436 1.00 47.81 179 GLU A C 1
ATOM 1451 O O . GLU A 1 179 ? 46.364 8.923 -56.200 1.00 47.81 179 GLU A O 1
ATOM 1456 N N . ILE A 1 180 ? 45.939 7.914 -54.247 1.00 48.62 180 ILE A N 1
ATOM 1457 C CA . ILE A 1 180 ? 47.333 7.943 -53.762 1.00 48.62 180 ILE A CA 1
ATOM 1458 C C . ILE A 1 180 ? 48.223 6.920 -54.502 1.00 48.62 180 ILE A C 1
ATOM 1460 O O . ILE A 1 180 ? 49.424 7.147 -54.651 1.00 48.62 180 ILE A O 1
ATOM 1464 N N . GLN A 1 181 ? 47.661 5.803 -54.983 1.00 46.69 181 GLN A N 1
ATOM 1465 C CA . GLN A 1 181 ? 48.378 4.822 -55.812 1.00 46.69 181 GLN A CA 1
ATOM 1466 C C . GLN A 1 181 ? 48.558 5.284 -57.266 1.00 46.69 181 GLN A C 1
ATOM 1468 O O . GLN A 1 181 ? 49.596 4.996 -57.854 1.00 46.69 181 GLN A O 1
ATOM 1473 N N . ASP A 1 182 ? 47.603 6.030 -57.822 1.00 50.56 182 ASP A N 1
ATOM 1474 C CA . ASP A 1 182 ? 47.687 6.595 -59.175 1.00 50.56 182 ASP A CA 1
ATOM 1475 C C . ASP A 1 182 ? 48.577 7.856 -59.238 1.00 50.56 182 ASP A C 1
ATOM 1477 O O . ASP A 1 182 ? 49.102 8.187 -60.302 1.00 50.56 182 ASP A O 1
ATOM 1481 N N . GLU A 1 183 ? 48.814 8.541 -58.108 1.00 45.62 183 GLU A N 1
ATOM 1482 C CA . GLU A 1 183 ? 49.753 9.675 -58.011 1.00 45.62 183 GLU A CA 1
ATOM 1483 C C . GLU A 1 183 ? 51.238 9.254 -57.975 1.00 45.62 183 GLU A C 1
ATOM 1485 O O . GLU A 1 183 ? 52.121 10.090 -58.184 1.00 45.62 183 GLU A O 1
ATOM 1490 N N . TYR A 1 184 ? 51.535 7.963 -57.773 1.00 47.50 184 TYR A N 1
ATOM 1491 C CA . TYR A 1 184 ? 52.885 7.399 -57.873 1.00 47.50 184 TYR A CA 1
ATOM 1492 C C . TYR A 1 184 ? 52.988 6.427 -59.061 1.00 47.50 184 TYR A C 1
ATOM 1494 O O . TYR A 1 184 ? 52.734 5.230 -58.916 1.00 47.50 184 TYR A O 1
ATOM 1502 N N . PRO A 1 185 ? 53.405 6.896 -60.250 1.00 42.09 185 PRO A N 1
ATOM 1503 C CA . PRO A 1 185 ? 53.657 6.003 -61.371 1.00 42.09 185 PRO A CA 1
ATOM 1504 C C . PRO A 1 185 ? 54.832 5.055 -61.060 1.00 42.09 185 PRO A C 1
ATOM 1506 O O . PRO A 1 185 ? 55.830 5.480 -60.465 1.00 42.09 185 PRO A O 1
ATOM 1509 N N . PRO A 1 186 ? 54.779 3.783 -61.501 1.00 48.72 186 PRO A N 1
ATOM 1510 C CA . PRO A 1 186 ? 55.899 2.865 -61.391 1.00 48.72 186 PRO A CA 1
ATOM 1511 C C . PRO A 1 186 ? 56.947 3.239 -62.444 1.00 48.72 186 PRO A C 1
ATOM 1513 O O . PRO A 1 186 ? 56.969 2.685 -63.540 1.00 48.72 186 PRO A O 1
ATOM 1516 N N . TYR A 1 187 ? 57.838 4.177 -62.125 1.00 41.88 187 TYR A N 1
ATOM 1517 C CA . TYR A 1 187 ? 59.059 4.364 -62.904 1.00 41.88 187 TYR A CA 1
ATOM 1518 C C . TYR A 1 187 ? 60.216 3.574 -62.278 1.00 41.88 187 TYR A C 1
ATOM 1520 O O . TYR A 1 187 ? 60.939 4.043 -61.406 1.00 41.88 187 TYR A O 1
ATOM 1528 N N . CYS A 1 188 ? 60.359 2.363 -62.824 1.00 41.19 188 CYS A N 1
ATOM 1529 C CA . CYS A 1 188 ? 61.618 1.734 -63.233 1.00 41.19 188 CYS A CA 1
ATOM 1530 C C . CYS A 1 188 ? 62.554 1.144 -62.159 1.00 41.19 188 CYS A C 1
ATOM 1532 O O . CYS A 1 188 ? 63.598 1.693 -61.827 1.00 41.19 188 CYS A O 1
ATOM 1534 N N . ILE A 1 189 ? 62.249 -0.098 -61.785 1.00 40.47 189 ILE A N 1
ATOM 1535 C CA . ILE A 1 189 ? 63.213 -1.208 -61.669 1.00 40.47 189 ILE A CA 1
ATOM 1536 C C . ILE A 1 189 ? 62.879 -2.069 -62.917 1.00 40.47 189 ILE A C 1
ATOM 1538 O O . ILE A 1 189 ? 61.716 -2.422 -63.066 1.00 40.47 189 ILE A O 1
ATOM 1542 N N . ASN A 1 190 ? 63.714 -2.399 -63.910 1.00 41.94 190 ASN A N 1
ATOM 1543 C CA . ASN A 1 190 ? 65.148 -2.672 -63.946 1.00 41.94 190 ASN A CA 1
ATOM 1544 C C . ASN A 1 190 ? 65.644 -2.897 -65.405 1.00 41.94 190 ASN A C 1
ATOM 1546 O O . ASN A 1 190 ? 64.841 -3.197 -66.287 1.00 41.94 190 ASN A O 1
ATOM 1550 N N . SER A 1 191 ? 66.979 -2.918 -65.557 1.00 36.38 191 SER A N 1
ATOM 1551 C CA . SER A 1 191 ? 67.790 -3.728 -66.502 1.00 36.38 191 SER A CA 1
ATOM 1552 C C . SER A 1 191 ? 68.137 -3.176 -67.894 1.00 36.38 191 SER A C 1
ATOM 1554 O O . SER A 1 191 ? 67.377 -3.334 -68.844 1.00 36.38 191 SER A O 1
ATOM 1556 N N . THR A 1 192 ? 69.388 -2.733 -68.085 1.00 38.00 192 THR A N 1
ATOM 1557 C CA . THR A 1 192 ? 70.481 -3.581 -68.626 1.00 38.00 192 THR A CA 1
ATOM 1558 C C . THR A 1 192 ? 71.842 -3.036 -68.202 1.00 38.00 192 THR A C 1
ATOM 1560 O O . THR A 1 192 ? 71.959 -1.796 -68.102 1.00 38.00 192 THR A O 1
#

Radius of gyration: 39.97 Å; chains: 1; bounding box: 100×32×116 Å

pLDDT: mean 80.29, std 17.24, range [36.38, 98.19]

Secondary structure (DSSP, 8-state):
-HHHHHHHHHHHHHHHHHHHHHTTHHHHHHHHHHHHHHHHHHHHHHHHHHHHHHHHHHHS----TT--HHHHHTTSTTHHHHHHHHHHHHHHHHHS--SS--HHHHHHHHHHHHHHHHHHHHHHHHHHHIIIIIHHHHHHHHHHHHHHHHHHHHHHHHHHHHHHHHHHHHHTTHHHHHHHHHTS--------

Sequence (192 aa):
MDKMKEGLQRRARRMQENLQQSVGLSERKDELQSVTHLEQRNQKMVAAVKNTQQNLQTCIRSGSKNEAVDKRKRRLEQFGLWQQLQADAKDFENTFPRDEPPLLADVLRMYGEVVGVILEEKVLTDQLIEKNVIDAFGKYIDEEKALSKAKEKLTRTAVDVEVCRKRRHGNHDESKAQEIQDEYPPYCINST